Protein AF-A0A963JMI0-F1 (afdb_monomer)

Structure (mmCIF, N/CA/C/O backbone):
data_AF-A0A963JMI0-F1
#
_entry.id   AF-A0A963JMI0-F1
#
loop_
_atom_site.group_PDB
_atom_site.id
_atom_site.type_symbol
_atom_site.label_atom_id
_atom_site.label_alt_id
_atom_site.label_comp_id
_atom_site.label_asym_id
_atom_site.label_entity_id
_atom_site.label_seq_id
_atom_site.pdbx_PDB_ins_code
_atom_site.Cartn_x
_atom_site.Cartn_y
_atom_site.Cartn_z
_atom_site.occupancy
_atom_site.B_iso_or_equiv
_atom_site.auth_seq_id
_atom_site.auth_comp_id
_atom_site.auth_asym_id
_atom_site.auth_atom_id
_atom_site.pdbx_PDB_model_num
ATOM 1 N N . MET A 1 1 ? 17.295 0.069 2.434 1.00 85.75 1 MET A N 1
ATOM 2 C CA . MET A 1 1 ? 18.266 -0.326 1.386 1.00 85.75 1 MET A CA 1
ATOM 3 C C . MET A 1 1 ? 19.374 0.705 1.306 1.00 85.75 1 MET A C 1
ATOM 5 O O . MET A 1 1 ? 19.108 1.881 1.535 1.00 85.75 1 MET A O 1
ATOM 9 N N . LYS A 1 2 ? 20.602 0.296 0.960 1.00 82.81 2 LYS A N 1
ATOM 10 C CA . LYS A 1 2 ? 21.676 1.257 0.659 1.00 82.81 2 LYS A CA 1
ATOM 11 C C . LYS A 1 2 ? 21.363 1.938 -0.667 1.00 82.81 2 LYS A C 1
ATOM 13 O O . LYS A 1 2 ? 21.271 1.236 -1.665 1.00 82.81 2 LYS A O 1
ATOM 18 N N . HIS A 1 3 ? 21.176 3.255 -0.614 1.00 85.75 3 HIS A N 1
ATOM 19 C CA . HIS A 1 3 ? 20.749 4.158 -1.687 1.00 85.75 3 HIS A CA 1
ATOM 20 C C . HIS A 1 3 ? 20.998 3.628 -3.116 1.00 85.75 3 HIS A C 1
ATOM 22 O O . HIS A 1 3 ? 22.073 3.863 -3.676 1.00 85.75 3 HIS A O 1
ATOM 28 N N . PRO A 1 4 ? 20.048 2.865 -3.691 1.00 90.69 4 PRO A N 1
ATOM 29 C CA . PRO A 1 4 ? 20.254 2.256 -4.995 1.00 90.69 4 PRO A CA 1
ATOM 30 C C . PRO A 1 4 ? 20.187 3.323 -6.085 1.00 90.69 4 PRO A C 1
ATOM 32 O O . PRO A 1 4 ? 19.505 4.341 -5.940 1.00 90.69 4 PRO A O 1
ATOM 35 N N . ILE A 1 5 ? 20.882 3.061 -7.186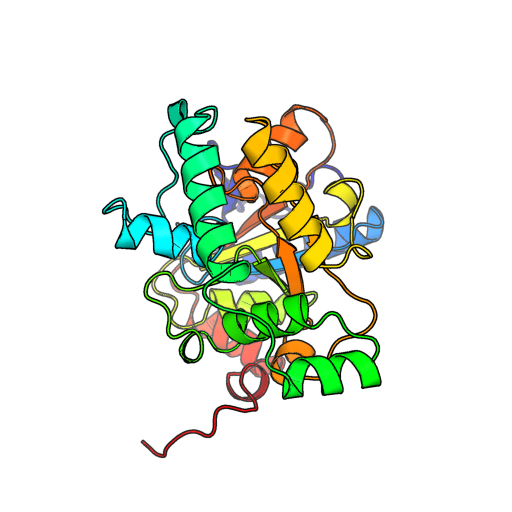 1.00 94.38 5 ILE A N 1
ATOM 36 C CA . ILE A 1 5 ? 20.867 3.887 -8.392 1.00 94.38 5 ILE A CA 1
ATOM 37 C C . ILE A 1 5 ? 20.293 3.062 -9.547 1.00 94.38 5 ILE A C 1
ATOM 39 O O . ILE A 1 5 ? 20.485 1.847 -9.545 1.00 94.38 5 ILE A O 1
ATOM 43 N N . PRO A 1 6 ? 19.607 3.683 -10.520 1.00 96.94 6 PRO A N 1
ATOM 44 C CA . PRO A 1 6 ? 19.154 2.967 -11.702 1.00 96.94 6 PRO A CA 1
ATOM 45 C C . PRO A 1 6 ? 20.312 2.292 -12.438 1.00 96.94 6 PRO A C 1
ATOM 47 O O . PRO A 1 6 ? 21.408 2.856 -12.516 1.00 96.94 6 PRO A O 1
ATOM 50 N N . ILE A 1 7 ? 20.066 1.109 -13.000 1.00 97.50 7 ILE A N 1
ATOM 51 C CA . ILE A 1 7 ? 21.076 0.403 -13.805 1.00 97.50 7 ILE A CA 1
ATOM 52 C C . ILE A 1 7 ? 21.133 0.900 -15.243 1.00 97.50 7 ILE A C 1
ATOM 54 O O . ILE A 1 7 ? 22.186 0.823 -15.874 1.00 97.50 7 ILE A O 1
ATOM 58 N N . HIS A 1 8 ? 20.025 1.426 -15.762 1.00 96.56 8 HIS A N 1
ATOM 59 C CA . HIS A 1 8 ? 19.985 1.986 -17.103 1.00 96.56 8 HIS A CA 1
ATOM 60 C C . HIS A 1 8 ? 20.202 3.496 -17.064 1.00 96.56 8 HIS A C 1
ATOM 62 O O . HIS A 1 8 ? 19.442 4.225 -16.430 1.00 96.56 8 HIS A O 1
ATOM 68 N N . GLU A 1 9 ? 21.172 3.999 -17.832 1.00 93.94 9 GLU A N 1
ATOM 69 C CA . GLU A 1 9 ? 21.420 5.447 -17.970 1.00 93.94 9 GLU A CA 1
ATOM 70 C C . GLU A 1 9 ? 20.199 6.209 -18.514 1.00 93.94 9 GLU A C 1
ATOM 72 O O . GLU A 1 9 ? 20.010 7.402 -18.268 1.00 93.94 9 GLU A O 1
ATOM 77 N N . SER A 1 10 ? 19.344 5.514 -19.265 1.00 95.12 10 SER A N 1
ATOM 78 C CA . SER A 1 10 ? 18.103 6.042 -19.820 1.00 95.12 10 SER A CA 1
ATOM 79 C C . SER A 1 10 ? 16.968 6.137 -18.791 1.00 95.12 10 SER A C 1
ATOM 81 O O . SER A 1 10 ? 16.002 6.866 -19.058 1.00 95.12 10 SER A O 1
ATOM 83 N N . THR A 1 11 ? 17.073 5.478 -17.628 1.00 97.88 11 THR A N 1
ATOM 84 C CA . THR A 1 11 ? 16.137 5.629 -16.504 1.00 97.88 11 THR A CA 1
ATOM 85 C C . THR A 1 11 ? 16.382 6.971 -15.823 1.00 97.88 11 THR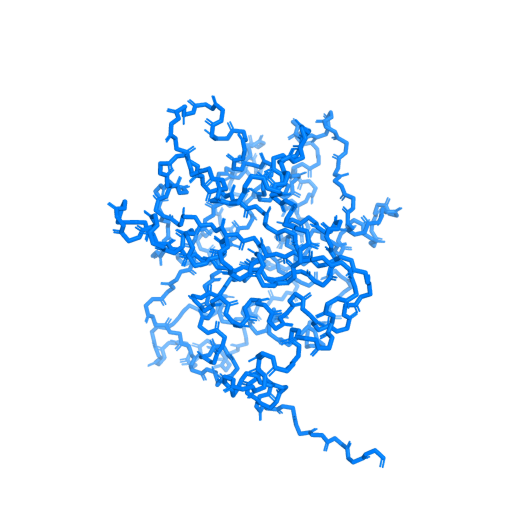 A C 1
ATOM 87 O O . THR A 1 11 ? 17.368 7.181 -15.118 1.00 97.88 11 THR A O 1
ATOM 90 N N . ARG A 1 12 ? 15.460 7.919 -16.015 1.00 97.44 12 ARG A N 1
ATOM 91 C CA . ARG A 1 12 ? 15.593 9.260 -15.424 1.00 97.44 12 ARG A CA 1
ATOM 92 C C . ARG A 1 12 ? 15.080 9.252 -13.992 1.00 97.44 12 ARG A C 1
ATOM 94 O O . ARG A 1 12 ?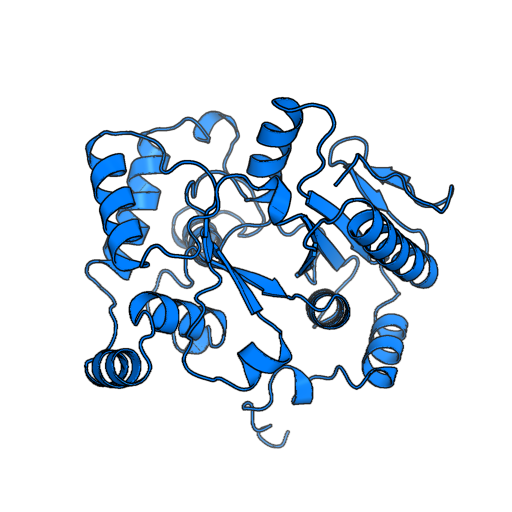 14.033 8.676 -13.723 1.00 97.44 12 ARG A O 1
ATOM 101 N N . ILE A 1 13 ? 15.742 9.973 -13.094 1.00 97.12 13 ILE A N 1
ATOM 102 C CA . ILE A 1 13 ? 15.212 10.234 -11.750 1.00 97.12 13 ILE A CA 1
ATOM 103 C C . ILE A 1 13 ? 14.484 11.578 -11.774 1.00 97.12 13 ILE A C 1
ATOM 105 O O . ILE A 1 13 ? 15.050 12.601 -12.167 1.00 97.12 13 ILE A O 1
ATOM 109 N N . HIS A 1 14 ? 13.214 11.595 -11.376 1.00 96.00 14 HIS A N 1
ATOM 110 C CA . HIS A 1 14 ? 12.440 12.826 -11.323 1.00 96.00 14 HIS A CA 1
ATOM 111 C C . HIS A 1 14 ? 13.007 13.759 -10.236 1.00 96.00 14 HIS A C 1
ATOM 113 O O . HIS A 1 14 ? 13.022 13.384 -9.062 1.00 96.00 14 HIS A O 1
ATOM 119 N N . PRO A 1 15 ? 13.407 15.000 -10.566 1.00 92.00 15 PRO A N 1
ATOM 120 C CA . PRO A 1 15 ? 14.237 15.823 -9.681 1.00 92.00 15 PRO A CA 1
ATOM 121 C C . PRO A 1 15 ? 13.527 16.267 -8.397 1.00 92.00 15 PRO A C 1
ATOM 123 O O . PRO A 1 15 ? 14.184 16.574 -7.411 1.00 92.00 15 PRO A O 1
ATOM 126 N N . LYS A 1 16 ? 12.189 16.326 -8.405 1.00 88.75 16 LYS A N 1
ATOM 127 C CA . LYS A 1 16 ? 11.403 16.756 -7.235 1.00 88.75 16 LYS A CA 1
ATOM 128 C C . LYS A 1 16 ? 10.916 15.608 -6.363 1.00 88.75 16 LYS A C 1
ATOM 130 O O . LYS A 1 16 ? 10.717 15.802 -5.176 1.00 88.75 16 LYS A O 1
ATOM 135 N N . THR A 1 17 ? 10.636 14.457 -6.967 1.00 89.62 17 THR A N 1
ATOM 136 C CA . THR A 1 17 ? 9.931 13.354 -6.289 1.00 89.62 17 THR A CA 1
ATOM 137 C C . THR A 1 17 ? 10.820 12.137 -6.079 1.00 89.62 17 THR A C 1
ATOM 139 O O . THR A 1 17 ? 10.425 11.237 -5.347 1.00 89.62 17 THR A O 1
ATOM 142 N N . GLY A 1 18 ? 11.984 12.080 -6.734 1.00 93.00 18 GLY A N 1
ATOM 143 C CA . GLY A 1 18 ? 12.868 10.917 -6.712 1.00 93.00 18 GLY A CA 1
ATOM 144 C C . GLY A 1 18 ? 12.324 9.705 -7.474 1.00 93.00 18 GLY A C 1
ATOM 145 O O . GLY A 1 18 ? 12.921 8.638 -7.409 1.00 93.00 18 GLY A O 1
ATOM 146 N N . GLU A 1 19 ? 11.203 9.842 -8.191 1.00 96.38 19 GLU A N 1
ATOM 147 C CA . GLU A 1 19 ? 10.608 8.748 -8.966 1.00 96.38 19 GLU A CA 1
ATOM 148 C C . GLU A 1 19 ? 11.550 8.276 -10.071 1.00 96.38 19 GLU A C 1
ATOM 150 O O . GLU A 1 19 ? 12.099 9.095 -10.808 1.00 96.38 19 GLU A O 1
ATOM 155 N N . TRP A 1 20 ? 11.684 6.963 -10.230 1.00 98.12 20 TRP A N 1
ATOM 156 C CA . TRP A 1 20 ? 12.438 6.374 -11.330 1.00 98.12 20 TRP A CA 1
ATOM 157 C C . TRP A 1 20 ? 11.538 6.278 -12.557 1.00 98.12 20 TRP A C 1
ATOM 159 O O . TRP A 1 20 ? 10.413 5.777 -12.478 1.00 98.12 20 TRP A O 1
ATOM 169 N N . LEU A 1 21 ? 12.033 6.771 -13.691 1.00 98.38 21 LEU A N 1
ATOM 170 C CA . LEU A 1 21 ? 11.316 6.894 -14.958 1.00 98.38 21 LEU A CA 1
ATOM 171 C C . LEU A 1 21 ? 12.038 6.091 -16.055 1.00 98.38 21 LEU A C 1
ATOM 173 O O . LEU A 1 21 ? 12.748 6.687 -16.875 1.00 98.38 21 LEU A O 1
ATOM 177 N N . PRO A 1 22 ? 11.884 4.753 -16.076 1.00 98.25 22 PRO A N 1
ATOM 178 C CA . PRO A 1 22 ? 12.306 3.923 -17.202 1.00 98.25 22 PRO A CA 1
ATOM 179 C C . PRO A 1 22 ? 11.650 4.395 -18.508 1.00 98.25 22 PRO A C 1
ATOM 181 O O . PRO A 1 22 ? 10.548 4.947 -18.487 1.00 98.25 22 PRO A O 1
ATOM 184 N N . GLN A 1 23 ? 12.308 4.189 -19.652 1.00 97.62 23 GLN A N 1
ATOM 185 C CA . GLN A 1 23 ? 11.764 4.610 -20.956 1.00 97.62 23 GLN A CA 1
ATOM 186 C C . GLN A 1 23 ? 10.902 3.535 -21.627 1.00 97.62 23 GLN A C 1
ATOM 188 O O . GLN A 1 23 ? 10.026 3.875 -22.418 1.00 97.62 23 GLN A O 1
ATOM 193 N N . SER A 1 24 ? 11.121 2.263 -21.294 1.00 98.19 24 SER A N 1
ATOM 194 C CA . SER A 1 24 ? 10.357 1.118 -21.794 1.00 98.19 24 SER A CA 1
ATOM 195 C C . SER A 1 24 ? 9.925 0.198 -20.653 1.00 98.19 24 SER A C 1
ATOM 197 O O . SER A 1 24 ? 10.380 0.332 -19.512 1.00 98.19 24 SER A O 1
ATOM 199 N N . PHE A 1 25 ? 9.012 -0.723 -20.954 1.00 98.31 25 PHE A N 1
ATOM 200 C CA . PHE A 1 25 ? 8.567 -1.723 -19.992 1.00 98.31 25 PHE A CA 1
ATOM 201 C C . PHE A 1 25 ? 9.677 -2.714 -19.633 1.00 98.31 25 PHE A C 1
ATOM 203 O O . PHE A 1 25 ? 9.885 -2.954 -18.448 1.00 98.31 25 PHE A O 1
ATOM 210 N N . ASP A 1 26 ? 10.449 -3.191 -20.612 1.00 98.44 26 ASP A N 1
ATOM 211 C CA . ASP A 1 26 ? 11.634 -4.024 -20.366 1.00 98.44 26 ASP A CA 1
ATOM 212 C C . ASP A 1 26 ? 12.609 -3.363 -19.387 1.00 98.44 26 ASP A C 1
ATOM 214 O O . ASP A 1 26 ? 12.987 -3.963 -18.383 1.00 98.44 26 ASP A O 1
ATOM 218 N N . MET A 1 27 ? 12.931 -2.079 -19.593 1.00 98.31 27 MET A N 1
ATOM 219 C CA . MET A 1 27 ? 13.766 -1.346 -18.641 1.00 98.31 27 MET A CA 1
ATOM 220 C C . MET A 1 27 ? 13.118 -1.278 -17.257 1.00 98.31 27 MET A C 1
ATOM 222 O O . MET A 1 27 ? 13.804 -1.393 -16.251 1.00 98.31 27 MET A O 1
ATOM 226 N N . CYS A 1 28 ? 11.796 -1.094 -17.176 1.00 98.44 28 CYS A N 1
ATOM 227 C CA . CYS A 1 28 ? 11.097 -1.119 -15.894 1.00 98.44 28 CYS A CA 1
ATOM 228 C C . CYS A 1 28 ? 11.260 -2.472 -15.186 1.00 98.44 28 CYS A C 1
ATOM 230 O O . CYS A 1 28 ? 11.453 -2.485 -13.972 1.00 98.44 28 CYS A O 1
ATOM 232 N N . LEU A 1 29 ? 11.191 -3.592 -15.910 1.00 98.50 29 LEU A N 1
ATOM 233 C CA . LEU A 1 29 ? 11.412 -4.924 -15.345 1.00 98.50 29 LEU A CA 1
ATOM 234 C C . LEU A 1 29 ? 12.857 -5.104 -14.870 1.00 98.50 29 LEU A C 1
ATOM 236 O O . LEU A 1 29 ? 13.066 -5.602 -13.762 1.00 98.50 29 LEU A O 1
ATOM 240 N N . ASP A 1 30 ? 13.827 -4.643 -15.657 1.00 98.50 30 ASP A N 1
ATOM 241 C CA . ASP A 1 30 ? 15.244 -4.674 -15.296 1.00 98.50 30 ASP A CA 1
ATOM 242 C C . ASP A 1 30 ? 15.523 -3.873 -14.014 1.00 98.50 30 ASP A C 1
ATOM 244 O O . ASP A 1 30 ? 16.198 -4.370 -13.113 1.00 98.50 30 ASP A O 1
ATOM 248 N N . GLU A 1 31 ? 14.958 -2.667 -13.876 1.00 98.50 31 GLU A N 1
ATOM 249 C CA . GLU A 1 31 ? 15.106 -1.856 -12.657 1.00 98.50 31 GLU A CA 1
ATOM 250 C C . GLU A 1 31 ? 14.461 -2.532 -11.434 1.00 98.50 31 GLU A C 1
ATOM 252 O O . GLU A 1 31 ? 15.010 -2.500 -10.331 1.00 98.50 31 GLU A O 1
ATOM 257 N N . LEU A 1 32 ? 13.302 -3.177 -11.605 1.00 98.19 32 LEU A N 1
ATOM 258 C CA . LEU A 1 32 ? 12.650 -3.919 -10.520 1.00 98.19 32 LEU A CA 1
ATOM 259 C C . LEU A 1 32 ? 13.492 -5.120 -10.075 1.00 98.19 32 LEU A C 1
ATOM 261 O O . LEU A 1 32 ? 13.590 -5.388 -8.876 1.00 98.19 32 LEU A O 1
ATOM 265 N N . GLU A 1 33 ? 14.107 -5.836 -11.016 1.00 98.19 33 GLU A N 1
ATOM 266 C CA . GLU A 1 33 ? 14.998 -6.954 -10.710 1.00 98.19 33 GLU A CA 1
ATOM 267 C C . GLU A 1 33 ? 16.300 -6.474 -10.057 1.00 98.19 33 GLU A C 1
ATOM 269 O O . GLU A 1 33 ? 16.739 -7.048 -9.059 1.00 98.19 33 GLU A O 1
ATOM 274 N N . HIS A 1 34 ? 16.864 -5.362 -10.531 1.00 97.62 34 HIS A N 1
ATOM 275 C CA . HIS A 1 34 ? 18.005 -4.717 -9.890 1.00 97.62 34 HIS A CA 1
ATOM 276 C C . HIS A 1 34 ? 17.718 -4.379 -8.419 1.00 97.62 34 HIS A C 1
ATOM 278 O O . HIS A 1 34 ? 18.503 -4.728 -7.534 1.00 97.62 34 HIS A O 1
ATOM 284 N N . LEU A 1 35 ? 16.564 -3.771 -8.126 1.00 97.50 35 LEU A N 1
ATOM 285 C CA . LEU A 1 35 ? 16.166 -3.448 -6.753 1.00 97.50 35 LEU A CA 1
ATOM 286 C C . LEU A 1 35 ? 16.033 -4.701 -5.873 1.00 97.50 35 LEU A C 1
ATOM 288 O O . LEU A 1 35 ? 16.468 -4.684 -4.718 1.00 97.50 35 LEU A O 1
ATOM 292 N N . LYS A 1 36 ? 15.499 -5.810 -6.409 1.00 97.31 36 LYS A N 1
ATOM 293 C CA . LYS A 1 36 ? 15.467 -7.104 -5.702 1.00 97.31 36 LYS A CA 1
ATOM 294 C C . LYS A 1 36 ? 16.882 -7.598 -5.379 1.00 97.31 36 LYS A C 1
ATOM 296 O O . LYS A 1 36 ? 17.131 -8.025 -4.252 1.00 97.31 36 LYS A O 1
ATOM 301 N N . GLN A 1 37 ? 17.821 -7.497 -6.319 1.00 96.81 37 GLN A N 1
ATOM 302 C CA . GLN A 1 37 ? 19.215 -7.904 -6.107 1.00 96.81 37 GLN A CA 1
ATOM 303 C C . GLN A 1 37 ? 19.912 -7.051 -5.038 1.00 96.81 37 GLN A C 1
ATOM 305 O O . GLN A 1 37 ? 20.553 -7.599 -4.138 1.00 96.81 37 GLN A O 1
ATOM 310 N N . VAL A 1 38 ? 19.740 -5.724 -5.079 1.00 95.38 38 VAL A N 1
ATOM 311 C CA . VAL A 1 38 ? 20.270 -4.813 -4.048 1.00 95.38 38 VAL A CA 1
ATOM 312 C C . VAL A 1 38 ? 19.701 -5.154 -2.671 1.00 95.38 38 VAL A C 1
ATOM 314 O O . VAL A 1 38 ? 20.424 -5.138 -1.669 1.00 95.3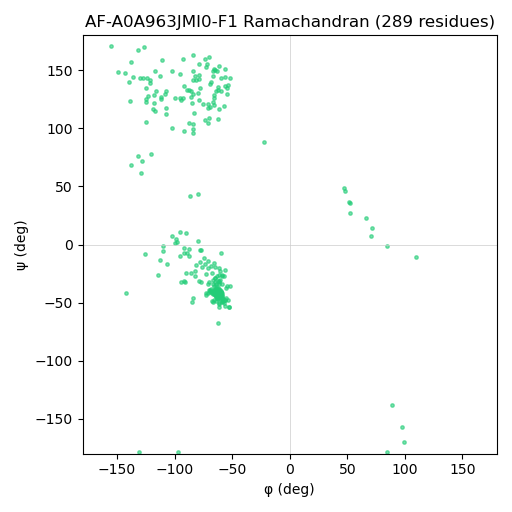8 38 VAL A O 1
ATOM 317 N N . ALA A 1 39 ? 18.416 -5.495 -2.597 1.00 94.56 39 ALA A N 1
ATOM 318 C CA . ALA A 1 39 ? 17.794 -5.880 -1.341 1.00 94.56 39 ALA A CA 1
ATOM 319 C C . ALA A 1 39 ? 18.384 -7.168 -0.761 1.00 94.56 39 ALA A C 1
ATOM 321 O O . ALA A 1 39 ? 18.709 -7.198 0.424 1.00 94.56 39 ALA A O 1
ATOM 322 N N . VAL A 1 40 ? 18.616 -8.192 -1.588 1.00 94.50 40 VAL A N 1
ATOM 323 C CA . VAL A 1 40 ? 19.288 -9.431 -1.156 1.00 94.50 40 VAL A CA 1
ATOM 324 C C . VAL A 1 40 ? 20.684 -9.128 -0.603 1.00 94.50 40 VAL A C 1
ATOM 326 O O . VAL A 1 40 ? 21.029 -9.587 0.483 1.00 94.50 40 VAL A O 1
ATOM 329 N N . GLN A 1 41 ? 21.467 -8.297 -1.297 1.00 94.31 41 GLN A N 1
ATOM 330 C CA . GLN A 1 41 ? 22.819 -7.912 -0.867 1.00 94.31 41 GLN A CA 1
ATOM 331 C C . GLN A 1 41 ? 22.836 -7.107 0.441 1.00 94.31 41 GLN A C 1
ATOM 333 O O . GLN A 1 41 ? 23.814 -7.149 1.185 1.00 94.31 41 GLN A O 1
ATOM 338 N N . SER A 1 42 ? 21.763 -6.364 0.720 1.00 92.19 42 SER A N 1
ATOM 339 C CA . SER A 1 42 ? 21.620 -5.547 1.929 1.00 92.19 42 SER A CA 1
ATOM 340 C C . SER A 1 42 ? 20.787 -6.206 3.032 1.00 92.19 42 SER A C 1
ATOM 342 O O . SER A 1 42 ? 20.575 -5.580 4.067 1.00 92.19 42 SER A O 1
ATOM 344 N N . ASN A 1 43 ? 20.358 -7.462 2.847 1.00 92.00 43 ASN A N 1
ATOM 345 C CA . ASN A 1 43 ? 19.448 -8.179 3.748 1.00 92.00 43 ASN A CA 1
ATOM 346 C C . ASN A 1 43 ? 18.149 -7.396 4.049 1.00 92.00 43 ASN A C 1
ATOM 348 O O . ASN A 1 43 ? 17.625 -7.427 5.163 1.00 92.00 43 ASN A O 1
ATOM 352 N N . ALA A 1 44 ? 17.653 -6.668 3.050 1.00 92.12 44 ALA A N 1
ATOM 353 C CA . ALA A 1 44 ? 16.425 -5.890 3.116 1.00 92.12 44 ALA A CA 1
ATOM 354 C C . ALA A 1 44 ? 15.194 -6.765 2.834 1.00 92.12 44 ALA A C 1
ATOM 356 O O . ALA A 1 44 ? 15.241 -7.710 2.042 1.00 92.12 44 ALA A O 1
ATOM 357 N N . LEU A 1 45 ? 14.060 -6.409 3.442 1.00 92.19 45 LEU A N 1
ATOM 358 C CA . LEU A 1 45 ? 12.775 -7.069 3.203 1.00 92.19 45 LEU A CA 1
ATOM 359 C C . LEU A 1 45 ? 11.932 -6.199 2.276 1.00 92.19 45 LEU A C 1
ATOM 361 O O . LEU A 1 45 ? 11.307 -5.241 2.732 1.00 92.19 45 LEU A O 1
ATOM 365 N N . LEU A 1 46 ? 11.891 -6.549 0.990 1.00 95.44 46 LEU A N 1
ATOM 366 C CA . LEU A 1 46 ? 11.086 -5.801 0.030 1.00 95.44 46 LEU A CA 1
ATOM 367 C C . LEU A 1 46 ? 9.607 -6.135 0.118 1.00 95.44 46 LEU A C 1
ATOM 369 O O . LEU A 1 46 ? 9.204 -7.299 0.134 1.00 95.44 46 LEU A O 1
ATOM 373 N N . LEU A 1 47 ? 8.812 -5.075 0.094 1.00 96.56 47 LEU A N 1
ATOM 374 C CA . LEU A 1 47 ? 7.376 -5.102 -0.100 1.00 96.56 47 LEU A CA 1
ATOM 375 C C . LEU A 1 47 ? 7.027 -4.208 -1.289 1.00 96.56 47 LEU A C 1
ATOM 377 O O . LEU A 1 47 ? 7.625 -3.152 -1.486 1.00 96.56 47 LEU A O 1
ATOM 381 N N . PHE A 1 48 ? 6.037 -4.624 -2.068 1.00 98.12 48 PHE A N 1
ATOM 382 C CA . PHE A 1 48 ? 5.652 -3.989 -3.322 1.00 98.12 48 PHE A CA 1
ATOM 383 C C . PHE A 1 48 ? 4.193 -3.542 -3.280 1.00 98.12 48 PHE A C 1
ATOM 385 O O . PHE A 1 48 ? 3.331 -4.258 -2.772 1.00 98.12 48 PHE A O 1
ATOM 392 N N . ARG A 1 49 ? 3.881 -2.379 -3.851 1.00 97.75 49 ARG A N 1
ATOM 393 C CA . ARG A 1 49 ? 2.498 -1.908 -4.008 1.00 97.75 49 ARG A CA 1
ATOM 394 C C . ARG A 1 49 ? 2.296 -1.274 -5.374 1.00 97.75 49 ARG A C 1
ATOM 396 O O . ARG A 1 49 ? 2.983 -0.319 -5.723 1.00 97.75 49 ARG A O 1
ATOM 403 N N . GLY A 1 50 ? 1.327 -1.787 -6.123 1.00 97.75 50 GLY A N 1
ATOM 404 C CA . GLY A 1 50 ? 0.974 -1.280 -7.445 1.00 97.75 50 GLY A CA 1
ATOM 405 C C . GLY A 1 50 ? -0.117 -0.230 -7.412 1.00 97.75 50 GLY A C 1
ATOM 406 O O . GLY A 1 50 ? -1.100 -0.379 -6.690 1.00 97.75 50 GLY A O 1
ATOM 407 N N . HIS A 1 51 ? 0.055 0.839 -8.182 1.00 97.38 51 HIS A N 1
ATOM 408 C CA . HIS A 1 51 ? -0.968 1.855 -8.420 1.00 97.38 51 HIS A CA 1
ATOM 409 C C . HIS A 1 51 ? -1.167 2.000 -9.924 1.00 97.38 51 HIS A C 1
ATOM 411 O O . HIS A 1 51 ? -0.217 2.294 -10.650 1.00 97.38 51 HIS A O 1
ATOM 417 N N . SER A 1 52 ? -2.408 1.848 -10.385 1.00 97.00 52 SER A N 1
ATOM 418 C CA . SER A 1 52 ? -2.770 2.004 -11.800 1.00 97.00 52 SER A CA 1
ATOM 419 C C . SER A 1 52 ? -2.586 3.431 -12.319 1.00 97.00 52 SER A C 1
ATOM 421 O O . SER A 1 52 ? -2.491 3.649 -13.524 1.00 97.00 52 SER A O 1
ATOM 423 N N . HIS A 1 53 ? -2.456 4.405 -11.415 1.00 96.19 53 HIS A N 1
ATOM 424 C CA . HIS A 1 53 ? -2.146 5.786 -11.749 1.00 96.19 53 HIS A CA 1
ATOM 425 C C . HIS A 1 53 ? -0.915 6.277 -10.994 1.00 96.19 53 HIS A C 1
ATOM 427 O O . HIS A 1 53 ? -0.913 6.367 -9.766 1.00 96.19 53 HIS A O 1
ATOM 433 N N . ARG A 1 54 ? 0.098 6.730 -11.738 1.00 95.44 54 ARG A N 1
ATOM 434 C CA . ARG A 1 54 ? 1.325 7.323 -11.189 1.00 95.44 54 ARG A CA 1
ATOM 435 C C . ARG A 1 54 ? 1.040 8.450 -10.198 1.00 95.44 54 ARG A C 1
ATOM 437 O O . ARG A 1 54 ? 1.781 8.589 -9.239 1.00 95.44 54 ARG A O 1
ATOM 444 N N . LYS A 1 55 ? 0.000 9.265 -10.398 1.00 93.88 55 LYS A N 1
ATOM 445 C CA . LYS A 1 55 ? -0.285 10.414 -9.517 1.00 93.88 55 LYS A CA 1
ATOM 446 C C . LYS A 1 55 ? -0.801 10.030 -8.125 1.00 93.88 55 LYS A C 1
ATOM 448 O O . LYS A 1 55 ? -0.857 10.887 -7.253 1.00 93.88 55 LYS A O 1
ATOM 453 N N . TRP A 1 56 ? -1.215 8.781 -7.918 1.00 94.12 56 TRP A N 1
ATOM 454 C CA . TRP A 1 56 ? -1.767 8.362 -6.638 1.00 94.12 56 TRP A CA 1
ATOM 455 C C . TRP A 1 56 ? -0.702 8.341 -5.538 1.00 94.12 56 TRP A C 1
ATOM 457 O O . TRP A 1 56 ? 0.445 7.937 -5.742 1.00 94.12 56 TRP A O 1
ATOM 467 N N . ARG A 1 57 ? -1.120 8.799 -4.358 1.00 93.75 57 ARG A N 1
ATOM 468 C CA . ARG A 1 57 ? -0.314 8.879 -3.135 1.00 93.75 57 ARG A CA 1
ATOM 469 C C . ARG A 1 57 ? -0.485 7.621 -2.291 1.00 93.75 57 ARG A C 1
ATOM 471 O O . ARG A 1 57 ? -1.504 6.931 -2.416 1.00 93.75 57 ARG A O 1
ATOM 478 N N . LEU A 1 58 ? 0.451 7.330 -1.385 1.00 94.62 58 LEU A N 1
ATOM 479 C CA . LEU A 1 58 ? 0.349 6.196 -0.452 1.00 94.62 58 LEU A CA 1
ATOM 480 C C . LEU A 1 58 ? -0.565 6.495 0.748 1.00 94.62 58 LEU A C 1
ATOM 482 O O . LEU A 1 58 ? -0.252 6.167 1.889 1.00 94.62 58 LEU A O 1
ATOM 486 N N . ASP A 1 59 ? -1.713 7.112 0.481 1.00 94.69 59 ASP A N 1
ATOM 487 C CA . ASP A 1 59 ? -2.769 7.292 1.468 1.00 94.69 59 ASP A CA 1
ATOM 488 C C . ASP A 1 59 ? -3.573 6.007 1.645 1.00 94.69 59 ASP A C 1
ATOM 490 O O . ASP A 1 59 ? -3.912 5.319 0.672 1.00 94.69 59 ASP A O 1
ATOM 494 N N . SER A 1 60 ? -3.952 5.746 2.890 1.00 95.25 60 SER A N 1
ATOM 495 C CA . SER A 1 60 ? -4.945 4.741 3.241 1.00 95.25 60 SER A CA 1
ATOM 496 C C . SER A 1 60 ? -6.311 5.049 2.625 1.00 95.25 60 SER A C 1
ATOM 498 O O . SER A 1 60 ? -6.671 6.198 2.344 1.00 95.25 60 SER A O 1
ATOM 500 N N . THR A 1 61 ? -7.102 3.999 2.406 1.00 95.25 61 THR A N 1
ATOM 501 C CA . THR A 1 61 ? -8.439 4.119 1.804 1.00 95.25 61 THR A CA 1
ATOM 502 C C . THR A 1 61 ? -9.366 4.985 2.660 1.00 95.25 61 THR A C 1
ATOM 504 O O . THR A 1 61 ? -10.171 5.737 2.109 1.00 95.25 61 THR A O 1
ATOM 507 N N . PHE A 1 62 ? -9.184 4.969 3.985 1.00 96.62 62 PHE A N 1
ATOM 508 C CA . PHE A 1 62 ? -9.879 5.861 4.910 1.00 96.62 62 PHE A CA 1
ATOM 509 C C . PHE A 1 62 ? -9.582 7.342 4.648 1.00 96.62 62 PHE A C 1
ATOM 511 O O . PHE A 1 62 ? -10.509 8.134 4.480 1.00 96.62 62 PHE A O 1
ATOM 518 N N . VAL A 1 63 ? -8.305 7.723 4.547 1.00 96.19 63 VAL A N 1
ATOM 519 C CA . VAL A 1 63 ? -7.904 9.120 4.304 1.00 96.19 63 VAL A CA 1
ATOM 520 C C . VAL A 1 63 ? -8.441 9.621 2.966 1.00 96.19 63 VAL A C 1
ATOM 522 O O . VAL A 1 63 ? -9.002 10.714 2.893 1.00 96.19 63 VAL A O 1
ATOM 525 N N . ARG A 1 64 ? -8.357 8.795 1.918 1.00 95.50 64 ARG A N 1
ATOM 526 C CA . ARG A 1 64 ? -8.932 9.102 0.597 1.00 95.50 64 ARG A CA 1
ATOM 527 C C . ARG A 1 64 ? -10.446 9.329 0.666 1.00 95.50 64 ARG A C 1
ATOM 529 O O . ARG A 1 64 ? -10.966 10.263 0.049 1.00 95.50 64 ARG A O 1
ATOM 536 N N . SER A 1 65 ? -11.159 8.502 1.436 1.00 96.12 65 SER A N 1
ATOM 537 C CA . SER A 1 65 ? -12.599 8.672 1.645 1.00 96.12 65 SER A CA 1
ATOM 538 C C . SER A 1 65 ? -12.915 9.953 2.414 1.00 96.12 65 SER A C 1
ATOM 540 O O . SER A 1 65 ? -13.895 10.612 2.090 1.00 96.12 65 SER A O 1
ATOM 542 N N . VAL A 1 66 ? -12.120 10.316 3.419 1.00 96.56 66 VAL A N 1
ATOM 543 C CA . VAL A 1 66 ? -12.321 11.549 4.190 1.00 96.56 66 VAL A CA 1
ATOM 544 C C . VAL A 1 66 ? -12.095 12.787 3.318 1.00 96.56 66 VAL A C 1
ATOM 546 O O . VAL A 1 66 ? -12.952 13.668 3.296 1.00 96.56 66 VAL A O 1
ATOM 549 N N . LYS A 1 67 ? -10.999 12.828 2.550 1.00 96.00 67 LYS A N 1
ATOM 550 C CA . LYS A 1 67 ? -10.686 13.916 1.604 1.00 96.00 67 LYS A CA 1
ATOM 551 C C . LYS A 1 67 ? -11.843 14.178 0.638 1.00 96.00 67 LYS A C 1
ATOM 553 O O . LYS A 1 67 ? -12.370 15.285 0.588 1.00 96.00 67 LYS A O 1
ATOM 558 N N . SER A 1 68 ? -12.295 13.129 -0.044 1.00 95.38 68 SER A N 1
ATOM 559 C CA . SER A 1 68 ? -13.358 13.236 -1.051 1.00 95.38 68 SER A CA 1
ATOM 560 C C . SER A 1 68 ? -14.746 13.513 -0.470 1.00 95.38 68 SER A C 1
ATOM 562 O O . SER A 1 68 ? -15.543 14.193 -1.104 1.00 95.38 68 SER A O 1
ATOM 564 N N . ARG A 1 69 ? -15.075 12.987 0.719 1.00 95.62 69 ARG A N 1
ATOM 565 C CA . ARG A 1 69 ? -16.433 13.105 1.285 1.00 95.62 69 ARG A CA 1
ATOM 566 C C . ARG A 1 69 ? -16.637 14.317 2.182 1.00 95.62 69 ARG A C 1
ATOM 568 O O . ARG A 1 69 ? -17.768 14.778 2.281 1.00 95.62 69 ARG A O 1
ATOM 575 N N . LEU A 1 70 ? -15.596 14.771 2.879 1.00 95.56 70 LEU A N 1
ATOM 576 C CA . LEU A 1 70 ? -15.715 15.818 3.900 1.00 95.56 70 LEU A CA 1
ATOM 577 C C . LEU A 1 70 ? -14.980 17.107 3.539 1.00 95.56 70 LEU A C 1
ATOM 579 O O . LEU A 1 70 ? -15.373 18.163 4.022 1.00 95.56 70 LEU A O 1
ATOM 583 N N . PHE A 1 71 ? -13.929 17.029 2.721 1.00 92.62 71 PHE A N 1
ATOM 584 C CA . PHE A 1 71 ? -13.096 18.186 2.387 1.00 92.62 71 PHE A CA 1
ATOM 585 C C . PHE A 1 71 ? -13.247 18.661 0.938 1.00 92.62 71 PHE A C 1
ATOM 587 O O . PHE A 1 71 ? -12.608 19.645 0.582 1.00 92.62 71 PHE A O 1
ATOM 594 N N . ASP A 1 72 ? -14.071 17.989 0.124 1.00 93.62 72 ASP A N 1
ATOM 595 C CA . ASP A 1 72 ? -14.230 18.268 -1.315 1.00 93.62 72 ASP A CA 1
ATOM 596 C C . ASP A 1 72 ? -12.880 18.304 -2.061 1.00 93.62 72 ASP A C 1
ATOM 598 O O . ASP A 1 72 ? -12.631 19.121 -2.942 1.00 93.62 72 ASP A O 1
ATOM 602 N N . MET A 1 73 ? -11.964 17.424 -1.645 1.00 95.06 73 MET A N 1
ATOM 603 C CA . MET A 1 73 ? -10.625 17.289 -2.218 1.00 95.06 73 MET A CA 1
ATOM 604 C C . MET A 1 73 ? -10.555 16.074 -3.143 1.00 95.06 73 MET A C 1
ATOM 606 O O . MET A 1 73 ? -11.188 15.044 -2.873 1.00 95.06 73 MET A O 1
ATOM 610 N N . ASP A 1 74 ? -9.711 16.132 -4.181 1.00 93.19 74 ASP A N 1
ATOM 611 C CA . ASP A 1 74 ? -9.391 14.925 -4.948 1.00 93.19 74 ASP A CA 1
ATOM 612 C C . ASP A 1 74 ? -8.708 13.916 -4.005 1.00 93.19 74 ASP A C 1
ATOM 614 O O . ASP A 1 74 ? -7.801 14.232 -3.234 1.00 93.19 74 ASP A O 1
ATOM 618 N N . SER A 1 75 ? -9.154 12.661 -4.049 1.00 90.19 75 SER A N 1
ATOM 619 C CA . SER A 1 75 ? -8.589 11.572 -3.244 1.00 90.19 75 SER A CA 1
ATOM 620 C C . SER A 1 75 ? -7.080 11.350 -3.441 1.00 90.19 75 SER A C 1
ATOM 622 O O . SER A 1 75 ? -6.437 10.758 -2.575 1.00 90.19 75 SER A O 1
ATOM 624 N N . ALA A 1 76 ? -6.521 11.794 -4.569 1.00 88.88 76 ALA A N 1
ATOM 625 C CA . ALA A 1 76 ? -5.102 11.729 -4.888 1.00 88.88 76 ALA A CA 1
ATOM 626 C C . ALA A 1 76 ? -4.314 12.964 -4.415 1.00 88.88 76 ALA A C 1
ATOM 628 O O . ALA A 1 76 ? -3.088 12.961 -4.516 1.00 88.88 76 ALA A O 1
ATOM 629 N N . GLU A 1 77 ? -4.972 14.008 -3.908 1.00 91.19 77 GLU A N 1
ATOM 630 C CA . GLU A 1 77 ? -4.308 15.206 -3.391 1.00 91.19 77 GLU A CA 1
ATOM 631 C C . GLU A 1 77 ? -3.816 15.011 -1.953 1.00 91.19 77 GLU A C 1
ATOM 633 O O . GLU A 1 77 ? -4.442 14.344 -1.128 1.00 91.19 77 GLU A O 1
ATOM 638 N N . GLY A 1 78 ? -2.672 15.615 -1.629 1.00 91.38 78 GLY A N 1
ATOM 639 C CA . GLY A 1 78 ? -2.204 15.748 -0.250 1.00 91.38 78 GLY A CA 1
ATOM 640 C C . GLY A 1 78 ? -2.928 16.881 0.475 1.00 91.38 78 GLY A C 1
ATOM 641 O O . GLY A 1 78 ? -3.378 17.841 -0.148 1.00 91.38 78 GLY A O 1
ATOM 642 N N . PHE A 1 79 ? -2.998 16.814 1.806 1.00 93.44 79 PHE A N 1
ATOM 643 C CA . PHE A 1 79 ? -3.335 18.010 2.580 1.00 93.44 79 PHE A CA 1
ATOM 644 C C . PHE A 1 79 ? -2.246 19.072 2.385 1.00 93.44 79 PHE A C 1
ATOM 646 O O . PHE A 1 79 ? -1.071 18.743 2.212 1.00 93.44 79 PHE A O 1
ATOM 653 N N . LEU A 1 80 ? -2.628 20.352 2.444 1.00 90.31 80 LEU A N 1
ATOM 654 C CA . LEU A 1 80 ? -1.674 21.461 2.363 1.00 90.31 80 LEU A CA 1
ATOM 655 C C . LEU A 1 80 ? -0.567 21.292 3.410 1.00 90.31 80 LEU A C 1
ATOM 657 O O . LEU A 1 80 ? -0.862 21.022 4.571 1.00 90.31 80 LEU A O 1
ATOM 661 N N . GLN A 1 81 ? 0.687 21.548 3.031 1.00 88.31 81 GLN A N 1
ATOM 662 C CA . GLN A 1 81 ? 1.853 21.325 3.898 1.00 88.31 81 GLN A CA 1
ATOM 663 C C . GLN A 1 81 ? 1.752 22.034 5.260 1.00 88.31 81 GLN A C 1
ATOM 665 O O . GLN A 1 81 ? 2.129 21.481 6.289 1.00 88.31 81 GLN A O 1
ATOM 670 N N . ARG A 1 82 ? 1.154 23.234 5.309 1.00 90.44 82 ARG A N 1
ATOM 671 C CA . ARG A 1 82 ? 0.899 23.962 6.570 1.00 90.44 82 ARG A CA 1
ATOM 672 C C . ARG A 1 82 ? -0.001 23.203 7.557 1.00 90.44 82 ARG A C 1
ATOM 674 O O . ARG A 1 82 ? 0.029 23.485 8.748 1.00 90.44 82 ARG A O 1
ATOM 681 N N . LEU A 1 83 ? -0.816 22.269 7.066 1.00 90.56 83 LEU A N 1
ATOM 682 C CA . LEU A 1 83 ? -1.718 21.446 7.871 1.00 90.56 83 LEU A CA 1
ATOM 683 C C . LEU A 1 83 ? -1.050 20.172 8.395 1.00 90.56 83 LEU A C 1
ATOM 685 O O . LEU A 1 83 ? -1.615 19.524 9.271 1.00 90.56 83 LEU A O 1
ATOM 689 N N . TRP A 1 84 ? 0.153 19.824 7.931 1.00 88.94 84 TRP A N 1
ATOM 690 C CA . TRP A 1 84 ? 0.855 18.622 8.394 1.00 88.94 84 TRP A CA 1
ATOM 691 C C . TRP A 1 84 ? 1.204 18.688 9.881 1.00 88.94 84 TRP A C 1
ATOM 693 O O . TRP A 1 84 ? 1.249 17.662 10.543 1.00 88.94 84 TRP A O 1
ATOM 703 N N . ASN A 1 85 ? 1.367 19.896 10.426 1.00 87.88 85 ASN A N 1
ATOM 704 C CA . ASN A 1 85 ? 1.580 20.130 11.856 1.00 87.88 85 ASN A CA 1
ATOM 705 C C . ASN A 1 85 ? 0.312 20.618 12.577 1.00 87.88 85 ASN A C 1
ATOM 707 O O . ASN A 1 85 ? 0.373 20.984 13.748 1.00 87.88 85 ASN A O 1
ATOM 711 N N . SER A 1 86 ? -0.846 20.633 11.905 1.00 92.06 86 SER A N 1
ATOM 712 C CA . SER A 1 86 ? -2.103 21.073 12.514 1.00 92.06 86 SER A CA 1
ATOM 713 C C . SER A 1 86 ? -2.580 20.047 13.539 1.00 92.06 86 SER A C 1
ATOM 715 O O . SER A 1 86 ? -2.818 18.880 13.202 1.00 92.06 86 SER A O 1
ATOM 717 N N . ASN A 1 87 ? -2.732 20.495 14.787 1.00 90.62 87 ASN A N 1
ATOM 718 C CA . ASN A 1 87 ? -3.349 19.697 15.840 1.00 90.62 87 ASN A CA 1
ATOM 719 C C . ASN A 1 87 ? -4.839 19.466 15.553 1.00 90.62 87 ASN A C 1
ATOM 721 O O . ASN A 1 87 ? -5.315 18.345 15.690 1.00 90.62 87 ASN A O 1
ATOM 725 N N . ASP A 1 88 ? -5.552 20.484 15.069 1.00 92.25 88 ASP A N 1
ATOM 726 C CA . ASP A 1 88 ? -6.985 20.379 14.770 1.00 92.25 88 ASP A CA 1
ATOM 727 C C . ASP A 1 88 ? -7.262 19.326 13.695 1.00 92.25 88 ASP A C 1
ATOM 729 O O . ASP A 1 88 ? -8.156 18.493 13.858 1.00 92.25 88 ASP A O 1
ATOM 733 N N . LEU A 1 89 ? -6.457 19.298 12.624 1.00 93.38 89 LEU A N 1
ATOM 734 C CA . LEU A 1 89 ? -6.581 18.262 11.601 1.00 93.38 89 LEU A CA 1
ATOM 735 C C . LEU A 1 89 ? -6.245 16.877 12.171 1.00 93.38 89 LEU A C 1
ATOM 737 O O . LEU A 1 89 ? -6.966 15.921 11.899 1.00 93.38 89 LEU A O 1
ATOM 741 N N . ASN A 1 90 ? -5.196 16.763 12.994 1.00 92.38 90 ASN A N 1
ATOM 742 C CA . ASN A 1 90 ? -4.826 15.498 13.638 1.00 92.38 90 ASN A CA 1
ATOM 743 C C . ASN A 1 90 ? -5.963 14.951 14.515 1.00 92.38 90 ASN A C 1
ATOM 745 O O . ASN A 1 90 ? -6.350 13.788 14.379 1.00 92.38 90 ASN A O 1
ATOM 749 N N . VAL A 1 91 ? -6.523 15.798 15.383 1.00 92.50 91 VAL A N 1
ATOM 750 C CA . VAL A 1 91 ? -7.640 15.450 16.269 1.00 92.50 91 VAL A CA 1
ATOM 751 C C . VAL A 1 91 ? -8.876 15.098 15.453 1.00 92.50 91 VAL A C 1
ATOM 753 O O . VAL A 1 91 ? -9.516 14.093 15.748 1.00 92.50 91 VAL A O 1
ATOM 756 N N . THR A 1 92 ? -9.187 15.856 14.400 1.00 94.75 92 THR A N 1
ATOM 757 C CA . THR A 1 92 ? -10.340 15.592 13.527 1.00 94.75 92 THR A CA 1
ATOM 758 C C . THR A 1 92 ? -10.219 14.232 12.842 1.00 94.75 92 THR A C 1
ATOM 760 O O . THR A 1 92 ? -11.114 13.398 12.969 1.00 94.75 92 THR A O 1
ATOM 763 N N . LEU A 1 93 ? -9.101 13.964 12.161 1.00 95.44 93 LEU A N 1
ATOM 764 C CA . LEU A 1 93 ? -8.890 12.699 11.450 1.00 95.44 93 LEU A CA 1
ATOM 765 C C . LEU A 1 93 ? -8.858 11.502 12.410 1.00 95.44 93 LEU A C 1
ATOM 767 O O . LEU A 1 93 ? -9.482 10.478 12.130 1.00 95.44 93 LEU A O 1
ATOM 771 N N . SER A 1 94 ? -8.192 11.643 13.560 1.00 94.31 94 SER A N 1
ATOM 772 C CA . SER A 1 94 ? -8.143 10.595 14.589 1.00 94.31 94 SER A CA 1
ATOM 773 C C . SER A 1 94 ? -9.522 10.344 15.202 1.00 94.31 94 SER A C 1
ATOM 775 O O . SER A 1 94 ? -9.916 9.193 15.370 1.00 94.31 94 SER A O 1
ATOM 777 N N . SER A 1 95 ? -10.298 11.401 15.464 1.00 95.06 95 SER A N 1
ATOM 778 C CA . SER A 1 95 ? -11.667 11.289 15.982 1.00 95.06 95 SER A CA 1
ATOM 779 C C . SER A 1 95 ? -12.581 10.577 14.992 1.00 95.06 95 SER A C 1
ATOM 781 O O . SER A 1 95 ? -13.363 9.728 15.401 1.00 95.06 95 SER A O 1
ATOM 783 N N . LEU A 1 96 ? -12.468 10.867 13.692 1.00 96.62 96 LEU A N 1
ATOM 784 C CA . LEU A 1 96 ? -13.239 10.178 12.654 1.00 96.62 96 LEU A CA 1
ATOM 785 C C . LEU A 1 96 ? -12.861 8.694 12.554 1.00 96.62 96 LEU A C 1
ATOM 787 O O . LEU A 1 96 ? -13.745 7.847 12.417 1.00 96.62 96 LEU A O 1
ATOM 791 N N . LEU A 1 97 ? -11.566 8.367 12.652 1.00 95.50 97 LEU A N 1
ATOM 792 C CA . LEU A 1 97 ? -11.102 6.978 12.646 1.00 95.50 97 LEU A CA 1
ATOM 793 C C . LEU A 1 97 ? -11.645 6.213 13.864 1.00 95.50 97 LEU A C 1
ATOM 795 O O . LEU A 1 97 ? -12.174 5.112 13.712 1.00 95.50 97 LEU A O 1
ATOM 799 N N . LEU A 1 98 ? -11.559 6.814 15.055 1.00 94.44 98 LEU A N 1
ATOM 800 C CA . LEU A 1 98 ? -12.058 6.239 16.307 1.00 94.44 98 LEU A CA 1
ATOM 801 C C . LEU A 1 98 ? -13.584 6.184 16.366 1.00 94.44 98 LEU A C 1
ATOM 803 O O . LEU A 1 98 ? -14.131 5.258 16.951 1.00 94.44 98 LEU A O 1
ATOM 807 N N . LEU A 1 99 ? -14.291 7.133 15.755 1.00 95.69 99 LEU A N 1
ATOM 808 C CA . LEU A 1 99 ? -15.742 7.057 15.616 1.00 95.69 99 LEU A CA 1
ATOM 809 C C . LEU A 1 99 ? -16.115 5.834 14.776 1.00 95.69 99 LEU A C 1
ATOM 811 O O . LEU A 1 99 ? -16.983 5.057 15.166 1.00 95.69 99 LEU A O 1
ATOM 815 N N . LYS A 1 100 ? -15.417 5.617 13.655 1.00 95.88 100 LYS A N 1
ATOM 816 C CA . LYS A 1 100 ? -15.635 4.440 12.815 1.00 95.88 100 LYS A CA 1
ATOM 817 C C . LYS A 1 100 ? -15.319 3.150 13.575 1.00 95.88 100 LYS A C 1
ATOM 819 O O . LYS A 1 100 ? -16.239 2.401 13.880 1.00 95.88 100 LYS A O 1
ATOM 824 N N . PHE A 1 101 ? -14.052 2.909 13.904 1.00 93.56 101 PHE A N 1
ATOM 825 C CA . PHE A 1 101 ? -13.575 1.633 14.458 1.00 93.56 101 PHE A CA 1
ATOM 826 C C . PHE A 1 101 ? -13.615 1.548 15.989 1.00 93.56 101 PHE A C 1
ATOM 828 O O . PHE A 1 101 ? -13.053 0.635 16.571 1.00 93.56 101 PHE A O 1
ATOM 835 N N . GLY A 1 102 ? -14.240 2.503 16.669 1.00 84.88 102 GLY A N 1
ATOM 836 C CA . GLY A 1 102 ? -14.429 2.471 18.120 1.00 84.88 102 GLY A CA 1
ATOM 837 C C . GLY A 1 102 ? -15.882 2.623 18.555 1.00 84.88 102 GLY A C 1
ATOM 838 O O . GLY A 1 102 ? -16.156 2.455 19.740 1.00 84.88 102 GLY A O 1
ATOM 839 N N . ALA A 1 103 ? -16.801 2.936 17.634 1.00 89.12 103 ALA A N 1
ATOM 840 C CA . ALA A 1 103 ? -18.217 3.107 17.956 1.00 89.12 103 ALA A CA 1
ATOM 841 C C . ALA A 1 103 ? -19.174 2.577 16.877 1.00 89.12 103 ALA A C 1
ATOM 843 O O . ALA A 1 103 ? -20.182 1.969 17.223 1.00 89.12 103 ALA A O 1
ATOM 844 N N . LEU A 1 104 ? -18.898 2.808 15.588 1.00 94.94 104 LEU A N 1
ATOM 845 C CA . LEU A 1 104 ? -19.849 2.485 14.513 1.00 94.94 104 LEU A CA 1
ATOM 846 C C . LEU A 1 104 ? -19.689 1.080 13.934 1.00 94.94 104 LEU A C 1
ATOM 848 O O . LEU A 1 104 ? -20.665 0.497 13.468 1.00 94.94 104 LEU A O 1
ATOM 852 N N . VAL A 1 105 ? -18.466 0.555 13.905 1.00 94.94 105 VAL A N 1
ATOM 853 C CA . VAL A 1 105 ? -18.180 -0.786 13.402 1.00 94.94 105 VAL A CA 1
ATOM 854 C C . VAL A 1 105 ? -17.215 -1.501 14.332 1.00 94.94 105 VAL A C 1
ATOM 856 O O . VAL A 1 105 ? -16.295 -0.892 14.876 1.00 94.94 105 VAL A O 1
ATOM 859 N N . GLY A 1 106 ? -17.419 -2.804 14.478 1.00 95.00 106 GLY A N 1
ATOM 860 C CA . GLY A 1 106 ? -16.528 -3.694 15.204 1.00 95.00 106 GLY A CA 1
ATOM 861 C C . GLY A 1 106 ? -16.655 -5.132 14.709 1.00 95.00 106 GLY A C 1
ATOM 862 O O . GLY A 1 106 ? -17.527 -5.417 13.880 1.00 95.00 106 GLY A O 1
ATOM 863 N N . PRO A 1 107 ? -15.759 -6.027 15.157 1.00 95.94 107 PRO A N 1
ATOM 864 C CA . PRO A 1 107 ? -15.849 -7.447 14.847 1.00 95.94 107 PRO A CA 1
ATOM 865 C C . PRO A 1 107 ? -17.204 -8.009 15.286 1.00 95.94 107 PRO A C 1
ATOM 867 O O . PRO A 1 107 ? -17.677 -7.693 16.375 1.00 95.94 107 PRO A O 1
ATOM 870 N N . SER A 1 108 ? -17.829 -8.833 14.445 1.00 95.44 108 SER A N 1
ATOM 871 C CA . SER A 1 108 ? -19.044 -9.560 14.824 1.00 95.44 108 SER A CA 1
ATOM 872 C C . SER A 1 108 ? -18.731 -10.658 15.842 1.00 95.44 108 SER A C 1
ATOM 874 O O . SER A 1 108 ? -17.592 -11.120 15.919 1.00 95.44 108 SER A O 1
ATOM 876 N N . ASP A 1 109 ? -19.747 -11.148 16.555 1.00 96.94 109 ASP A N 1
ATOM 877 C CA . ASP A 1 109 ? -19.601 -12.292 17.471 1.00 96.94 109 ASP A CA 1
ATOM 878 C C . ASP A 1 109 ? -19.026 -13.529 16.764 1.00 96.94 109 ASP A C 1
ATOM 880 O O . ASP A 1 109 ? -18.182 -14.239 17.309 1.00 96.94 109 ASP A O 1
ATOM 884 N N . GLU A 1 110 ? -19.424 -13.752 15.508 1.00 95.69 110 GLU A N 1
ATOM 885 C CA . GLU A 1 110 ? -18.866 -14.812 14.669 1.00 95.69 110 GLU A CA 1
ATOM 886 C C . GLU A 1 110 ? -17.367 -14.604 14.416 1.00 95.69 110 GLU A C 1
ATOM 888 O O . GLU A 1 110 ? -16.579 -15.537 14.577 1.00 95.69 110 GLU A O 1
ATOM 893 N N . LEU A 1 111 ? -16.949 -13.384 14.058 1.00 95.31 111 LEU A N 1
ATOM 894 C CA . LEU A 1 111 ? -15.538 -13.088 13.826 1.00 95.31 111 LEU A CA 1
ATOM 895 C C . LEU A 1 111 ? -14.724 -13.200 15.117 1.00 95.31 111 LEU A C 1
ATOM 897 O O . LEU A 1 111 ? -13.621 -13.734 15.072 1.00 95.31 111 LEU A O 1
ATOM 901 N N . LEU A 1 112 ? -15.260 -12.749 16.254 1.00 96.00 112 LEU A N 1
ATOM 902 C CA . LEU A 1 112 ? -14.624 -12.906 17.565 1.00 96.00 112 LEU A CA 1
ATOM 903 C C . LEU A 1 112 ? -14.378 -14.386 17.879 1.00 96.00 112 LEU A C 1
ATOM 905 O O . LEU A 1 112 ? -13.253 -14.769 18.192 1.00 96.00 112 LEU A O 1
ATOM 909 N N . PHE A 1 113 ? -15.397 -15.227 17.701 1.00 95.94 113 PHE A N 1
ATOM 910 C CA . PHE A 1 113 ? -15.304 -16.666 17.935 1.00 95.94 113 PHE A CA 1
ATOM 911 C C . PHE A 1 113 ? -14.304 -17.363 17.002 1.00 95.94 113 PHE A C 1
ATOM 913 O O . PHE A 1 113 ? -13.508 -18.201 17.433 1.00 95.94 113 PHE A O 1
ATOM 920 N N . VAL A 1 114 ? -14.321 -17.034 15.706 1.00 94.56 114 VAL A N 1
ATOM 921 C CA . VAL A 1 114 ? -13.373 -17.608 14.739 1.00 94.56 114 VAL A CA 1
ATOM 922 C C . VAL A 1 114 ? -11.952 -17.119 15.020 1.00 94.56 114 VAL A C 1
ATOM 924 O O . VAL A 1 114 ? -11.018 -17.919 14.958 1.00 94.56 114 VAL A O 1
ATOM 927 N N . ALA A 1 115 ? -11.771 -15.840 15.344 1.00 93.56 115 ALA A N 1
ATOM 928 C CA . ALA A 1 115 ? -10.469 -15.268 15.658 1.00 93.56 115 ALA A CA 1
ATOM 929 C C . ALA A 1 115 ? -9.864 -15.906 16.916 1.00 93.56 115 ALA A C 1
ATOM 931 O O . ALA A 1 115 ? -8.705 -16.306 16.876 1.00 93.56 115 ALA A O 1
ATOM 932 N N . GLU A 1 116 ? -10.656 -16.115 17.971 1.00 93.62 116 GLU A N 1
ATOM 933 C CA . GLU A 1 116 ? -10.229 -16.820 19.186 1.00 93.62 116 GLU A CA 1
ATOM 934 C C . GLU A 1 116 ? -9.739 -18.241 18.869 1.00 93.62 116 GLU A C 1
ATOM 936 O O . GLU A 1 116 ? -8.631 -18.625 19.242 1.00 93.62 116 GLU A O 1
ATOM 941 N N . LYS A 1 117 ? -10.512 -19.008 18.087 1.00 93.12 117 LYS A N 1
ATOM 942 C CA . LYS A 1 117 ? -10.129 -20.369 17.671 1.00 93.12 117 LYS A CA 1
ATOM 943 C C . LYS A 1 117 ? -8.842 -20.430 16.854 1.00 93.12 117 LYS A C 1
ATOM 945 O O . LYS A 1 117 ? -8.153 -21.448 16.878 1.00 93.12 117 LYS A O 1
ATOM 950 N N . ASN A 1 118 ? -8.555 -19.379 16.093 1.00 91.25 118 ASN A N 1
ATOM 951 C CA . ASN A 1 118 ? -7.387 -19.304 15.220 1.00 91.25 118 ASN A CA 1
ATOM 952 C C . ASN A 1 118 ? -6.230 -18.506 15.842 1.00 91.25 118 ASN A C 1
ATOM 954 O O . ASN A 1 118 ? -5.194 -18.376 15.190 1.00 91.25 118 ASN A O 1
ATOM 958 N N . ASP A 1 119 ? -6.384 -18.003 17.075 1.00 90.94 119 ASP A N 1
ATOM 959 C CA . ASP A 1 119 ? -5.449 -17.079 17.732 1.00 90.94 119 ASP A CA 1
ATOM 960 C C . ASP A 1 119 ? -5.054 -15.919 16.795 1.00 90.94 119 ASP A C 1
ATOM 962 O O . ASP A 1 119 ? -3.881 -15.642 16.542 1.00 90.94 119 ASP A O 1
ATOM 966 N N . ALA A 1 120 ? -6.074 -15.307 16.190 1.00 91.81 120 ALA A N 1
ATOM 967 C CA . ALA A 1 120 ? -5.966 -14.183 15.269 1.00 91.81 120 ALA A CA 1
ATOM 968 C C . ALA A 1 120 ? -6.531 -12.905 15.907 1.00 91.81 120 ALA A C 1
ATOM 970 O O . ALA A 1 120 ? -7.353 -12.954 16.818 1.00 91.81 120 ALA A O 1
ATOM 971 N N . ASP A 1 121 ? -6.117 -11.746 15.396 1.00 92.62 121 ASP A N 1
ATOM 972 C CA . ASP A 1 121 ? -6.642 -10.451 15.831 1.00 92.62 121 ASP A CA 1
ATOM 973 C C . ASP A 1 121 ? -7.959 -10.130 15.093 1.00 92.62 121 ASP A C 1
ATOM 975 O O . ASP A 1 121 ? -7.938 -9.887 13.881 1.00 92.62 121 ASP A O 1
ATOM 979 N N . PRO A 1 122 ? -9.113 -10.086 15.785 1.00 94.25 122 PRO A N 1
ATOM 980 C CA . PRO A 1 122 ? -10.409 -9.888 15.140 1.00 94.25 122 PRO A CA 1
ATOM 981 C C . PRO A 1 122 ? -10.565 -8.497 14.505 1.00 94.25 122 PRO A C 1
ATOM 983 O O . PRO A 1 122 ? -11.256 -8.354 13.495 1.00 94.25 122 PRO A O 1
ATOM 986 N N . TRP A 1 123 ? -9.917 -7.465 15.052 1.00 94.19 123 TRP A N 1
ATOM 987 C CA . TRP A 1 123 ? -9.959 -6.115 14.489 1.00 94.19 123 TRP A CA 1
ATOM 988 C C . TRP A 1 123 ? -9.135 -6.021 13.213 1.00 94.19 123 TRP A C 1
ATOM 990 O O . TRP A 1 123 ? -9.594 -5.451 12.220 1.00 94.19 123 TRP A O 1
ATOM 1000 N N . PHE A 1 124 ? -7.945 -6.621 13.219 1.00 93.31 124 PHE A N 1
ATOM 1001 C CA . PHE A 1 124 ? -7.138 -6.749 12.012 1.00 93.31 124 PHE A CA 1
ATOM 1002 C C . PHE A 1 124 ? -7.898 -7.507 10.921 1.00 93.31 124 PHE A C 1
ATOM 1004 O O . PHE A 1 124 ? -7.943 -7.049 9.783 1.00 93.31 124 PHE A O 1
ATOM 1011 N N . GLU A 1 125 ? -8.542 -8.626 11.258 1.00 94.06 125 GLU A N 1
ATOM 1012 C CA . GLU A 1 125 ? -9.300 -9.435 10.299 1.00 94.06 125 GLU A CA 1
ATOM 1013 C C . GLU A 1 125 ? -10.493 -8.679 9.697 1.00 94.06 125 GLU A C 1
ATOM 1015 O O . GLU A 1 125 ? -10.715 -8.743 8.485 1.00 94.06 125 GLU A O 1
ATOM 1020 N N . LEU A 1 126 ? -11.210 -7.888 10.501 1.00 95.06 126 LEU A N 1
ATOM 1021 C CA . LEU A 1 126 ? -12.263 -6.997 10.010 1.00 95.06 126 LEU A CA 1
ATOM 1022 C C . LEU A 1 126 ? -11.710 -5.947 9.034 1.00 95.06 126 LEU A C 1
ATOM 1024 O O . LEU A 1 126 ? -12.239 -5.768 7.936 1.00 95.06 126 LEU A O 1
ATOM 1028 N N . MET A 1 127 ? -10.642 -5.244 9.419 1.00 94.69 127 MET A N 1
ATOM 1029 C CA . MET A 1 127 ? -10.046 -4.204 8.576 1.00 94.69 127 MET A CA 1
ATOM 1030 C C . MET A 1 127 ? -9.464 -4.790 7.284 1.00 94.69 127 MET A C 1
ATOM 1032 O O . MET A 1 127 ? -9.672 -4.245 6.197 1.00 94.69 127 MET A O 1
ATOM 1036 N N . LYS A 1 128 ? -8.801 -5.945 7.382 1.00 93.19 128 LYS A N 1
ATOM 1037 C CA . LYS A 1 128 ? -8.323 -6.733 6.244 1.00 93.19 128 LYS A CA 1
ATOM 1038 C C . LYS A 1 128 ? -9.472 -7.066 5.298 1.00 93.19 128 LYS A C 1
ATOM 1040 O O . LYS A 1 128 ? -9.338 -6.878 4.090 1.00 93.19 128 LYS A O 1
ATOM 1045 N N . ARG A 1 129 ? -10.613 -7.506 5.836 1.00 92.88 129 ARG A N 1
ATOM 1046 C CA . ARG A 1 129 ? -11.812 -7.823 5.055 1.00 92.88 129 ARG A CA 1
ATOM 1047 C C . ARG A 1 129 ? -12.344 -6.605 4.307 1.00 92.88 129 ARG A C 1
ATOM 1049 O O . ARG A 1 129 ? -12.571 -6.715 3.111 1.00 92.88 129 ARG A O 1
ATOM 1056 N N . PHE A 1 130 ? -12.447 -5.436 4.935 1.00 94.56 130 PHE A N 1
ATOM 1057 C CA . PHE A 1 130 ? -12.845 -4.214 4.219 1.00 94.56 130 PHE A CA 1
ATOM 1058 C C . PHE A 1 130 ? -11.850 -3.785 3.145 1.00 94.56 130 PHE A C 1
ATOM 1060 O O . PHE A 1 130 ? -12.262 -3.280 2.104 1.00 94.56 130 PHE A O 1
ATOM 1067 N N . GLN A 1 131 ? -10.554 -4.007 3.360 1.00 91.00 131 GLN A N 1
ATOM 1068 C CA . GLN A 1 131 ? -9.548 -3.684 2.355 1.00 91.00 131 GLN A CA 1
ATOM 1069 C C . GLN A 1 131 ? -9.619 -4.629 1.148 1.00 91.00 131 GLN A C 1
ATOM 1071 O O . GLN A 1 131 ? -9.478 -4.196 0.009 1.00 91.00 131 GLN A O 1
ATOM 1076 N N . GLN A 1 132 ? -9.874 -5.915 1.390 1.00 89.06 132 GLN A N 1
ATOM 1077 C CA . GLN A 1 132 ? -9.996 -6.931 0.346 1.00 89.06 132 GLN A CA 1
ATOM 1078 C C . GLN A 1 132 ? -11.362 -6.891 -0.351 1.00 89.06 132 GLN A C 1
ATOM 1080 O O . GLN A 1 132 ? -11.435 -7.166 -1.544 1.00 89.06 132 GLN A O 1
ATOM 1085 N N . TYR A 1 133 ? -12.422 -6.502 0.359 1.00 91.56 133 TYR A N 1
ATOM 1086 C CA . TYR A 1 133 ? -13.805 -6.443 -0.112 1.00 91.56 133 TYR A CA 1
ATOM 1087 C C . TYR A 1 133 ? -14.421 -5.061 0.164 1.00 91.56 133 TYR A C 1
ATOM 1089 O O . TYR A 1 133 ? -15.306 -4.934 1.014 1.00 91.56 133 TYR A O 1
ATOM 1097 N N . PRO A 1 134 ? -14.014 -4.005 -0.568 1.00 91.94 134 PRO A N 1
ATOM 1098 C CA . PRO A 1 134 ? -14.453 -2.633 -0.285 1.00 91.94 134 PRO A CA 1
ATOM 1099 C C . PRO A 1 134 ? -15.974 -2.437 -0.303 1.00 91.94 134 PRO A C 1
ATOM 1101 O O . PRO A 1 134 ? -16.501 -1.573 0.393 1.00 91.94 134 PRO A O 1
ATOM 1104 N N . ASN A 1 135 ? -16.696 -3.260 -1.069 1.00 92.56 135 ASN A N 1
ATOM 1105 C CA . ASN A 1 135 ? -18.155 -3.214 -1.154 1.00 92.56 135 ASN A CA 1
ATOM 1106 C C . ASN A 1 135 ? -18.857 -3.647 0.141 1.00 92.56 135 ASN A C 1
ATOM 1108 O O . ASN A 1 135 ? -20.042 -3.349 0.309 1.00 92.56 135 ASN A O 1
ATOM 1112 N N . GLU A 1 136 ? -18.175 -4.358 1.037 1.00 93.69 136 GLU A N 1
ATOM 1113 C CA . GLU A 1 136 ? -18.725 -4.791 2.325 1.00 93.69 136 GLU A CA 1
ATOM 1114 C C . GLU A 1 136 ? -18.659 -3.704 3.393 1.00 93.69 136 GLU A C 1
ATOM 1116 O O . GLU A 1 136 ? -19.470 -3.698 4.316 1.00 93.69 136 GLU A O 1
ATOM 1121 N N . ASP A 1 137 ? -17.760 -2.734 3.243 1.00 95.56 137 ASP A N 1
ATOM 1122 C CA . ASP A 1 137 ? -17.773 -1.543 4.075 1.00 95.56 137 ASP A CA 1
ATOM 1123 C C . ASP A 1 137 ? -18.981 -0.691 3.681 1.00 95.56 137 ASP A C 1
ATOM 1125 O O . ASP A 1 137 ? -18.995 -0.063 2.622 1.00 95.56 137 ASP A O 1
ATOM 1129 N N . LYS A 1 138 ? -20.040 -0.692 4.496 1.00 94.06 138 LYS A N 1
ATOM 1130 C CA . LYS A 1 138 ? -21.299 0.015 4.202 1.00 94.06 138 LYS A CA 1
ATOM 1131 C C . LYS A 1 138 ? -21.358 1.441 4.750 1.00 94.06 138 LYS A C 1
ATOM 1133 O O . LYS A 1 138 ? -22.241 2.188 4.339 1.00 94.06 138 LYS A O 1
ATOM 1138 N N . LEU A 1 139 ? -20.385 1.882 5.548 1.00 94.50 139 LEU A N 1
ATOM 1139 C CA . LEU A 1 139 ? -20.405 3.219 6.153 1.00 94.50 139 LEU A CA 1
ATOM 1140 C C . LEU A 1 139 ? -20.136 4.341 5.133 1.00 94.50 139 LEU A C 1
ATOM 1142 O O . LEU A 1 139 ? -19.504 4.085 4.111 1.00 94.50 139 LEU A O 1
ATOM 1146 N N . PRO A 1 140 ? -20.589 5.588 5.364 1.00 92.69 140 PRO A N 1
ATOM 1147 C CA . PRO A 1 140 ? -20.329 6.696 4.437 1.00 92.69 140 PRO A CA 1
ATOM 1148 C C . PRO A 1 140 ? -18.835 6.987 4.233 1.00 92.69 140 PRO A C 1
ATOM 1150 O O . PRO A 1 140 ? -18.397 7.209 3.105 1.00 92.69 140 PRO A O 1
ATOM 1153 N N . LEU A 1 141 ? -18.054 6.942 5.318 1.00 95.06 141 LEU A N 1
ATOM 1154 C CA . LEU A 1 141 ? -16.594 7.013 5.274 1.00 95.06 141 LEU A CA 1
ATOM 1155 C C . LEU A 1 141 ? -16.040 5.602 5.088 1.00 95.06 141 LEU A C 1
ATOM 1157 O O . LEU A 1 141 ? -16.053 4.805 6.027 1.00 95.06 141 LEU A O 1
ATOM 1161 N N . LYS A 1 142 ? -15.585 5.290 3.875 1.00 95.69 142 LYS A N 1
ATOM 1162 C CA . LYS A 1 142 ? -15.097 3.965 3.476 1.00 95.69 142 LYS A CA 1
ATOM 1163 C C . LYS A 1 142 ? -13.633 3.758 3.845 1.00 95.69 142 LYS A C 1
ATOM 1165 O O . LYS A 1 142 ? -12.899 4.715 4.061 1.00 95.69 142 LYS A O 1
ATOM 1170 N N . GLY A 1 143 ? -13.207 2.502 3.850 1.00 95.56 143 GLY A N 1
ATOM 1171 C CA . GLY A 1 143 ? -11.816 2.103 3.975 1.00 95.56 143 GLY A CA 1
ATOM 1172 C C . GLY A 1 143 ? -11.316 2.021 5.410 1.00 95.56 143 GLY A C 1
ATOM 1173 O O . GLY A 1 143 ? -12.049 2.238 6.380 1.00 95.56 143 GLY A O 1
ATOM 1174 N N . THR A 1 144 ? -10.038 1.691 5.526 1.00 95.50 144 THR A N 1
ATOM 1175 C CA . THR A 1 144 ? -9.320 1.525 6.792 1.00 95.50 144 THR A CA 1
ATOM 1176 C C . THR A 1 144 ? -8.069 2.398 6.777 1.00 95.50 144 THR A C 1
ATOM 1178 O O . THR A 1 144 ? -7.722 2.953 5.733 1.00 95.50 144 THR A O 1
ATOM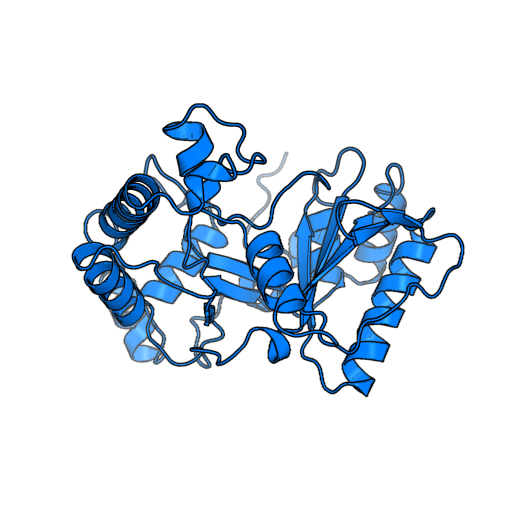 1181 N N . ASN A 1 145 ? -7.392 2.540 7.917 1.00 94.19 145 ASN A N 1
ATOM 1182 C CA . ASN A 1 145 ? -6.068 3.160 7.960 1.00 94.19 145 ASN A CA 1
ATOM 1183 C C . ASN A 1 145 ? -4.947 2.191 7.536 1.00 94.19 145 ASN A C 1
ATOM 1185 O O . ASN A 1 145 ? -3.778 2.568 7.578 1.00 94.19 145 ASN A O 1
ATOM 1189 N N . LEU A 1 146 ? -5.283 0.961 7.128 1.00 93.25 146 LEU A N 1
ATOM 1190 C CA . LEU A 1 146 ? -4.326 0.007 6.589 1.00 93.25 146 LEU A CA 1
ATOM 1191 C C . LEU A 1 146 ? -4.051 0.292 5.109 1.00 93.25 146 LEU A C 1
ATOM 1193 O O . LEU A 1 146 ? -4.943 0.607 4.320 1.00 93.25 146 LEU A O 1
ATOM 1197 N N . VAL A 1 147 ? -2.792 0.121 4.737 1.00 93.56 147 VAL A N 1
ATOM 1198 C CA . VAL A 1 147 ? -2.287 0.136 3.371 1.00 93.56 147 VAL A CA 1
ATOM 1199 C C . VAL A 1 147 ? -1.685 -1.233 3.113 1.00 93.56 147 VAL A C 1
ATOM 1201 O O . VAL A 1 147 ? -0.738 -1.629 3.786 1.00 93.56 147 VAL A O 1
ATOM 1204 N N . ASP A 1 148 ? -2.260 -1.968 2.172 1.00 92.88 148 ASP A N 1
ATOM 1205 C CA . ASP A 1 148 ? -1.809 -3.299 1.782 1.00 92.88 148 ASP A CA 1
ATOM 1206 C C . ASP A 1 148 ? -0.577 -3.240 0.861 1.00 92.88 148 ASP A C 1
ATOM 1208 O O . ASP A 1 148 ? -0.395 -2.331 0.055 1.00 92.88 148 ASP A O 1
ATOM 1212 N N . TRP A 1 149 ? 0.297 -4.218 0.999 1.00 94.69 149 TRP A N 1
ATOM 1213 C CA . TRP A 1 149 ? 1.505 -4.426 0.216 1.00 94.69 149 TRP A CA 1
ATOM 1214 C C . TRP A 1 149 ? 1.613 -5.912 -0.091 1.00 94.69 149 TRP A C 1
ATOM 1216 O O . TRP A 1 149 ? 1.080 -6.738 0.638 1.00 94.69 149 TRP A O 1
ATOM 1226 N N . SER A 1 150 ? 2.328 -6.263 -1.144 1.00 95.25 150 SER A N 1
ATOM 1227 C CA . SER A 1 150 ? 2.575 -7.636 -1.565 1.00 95.25 150 SER A CA 1
ATOM 1228 C C . SER A 1 150 ? 4.050 -7.975 -1.389 1.00 95.25 150 SER A C 1
ATOM 1230 O O . SER A 1 150 ? 4.920 -7.135 -1.619 1.00 95.25 150 SER A O 1
ATOM 1232 N N . LYS A 1 151 ? 4.359 -9.223 -1.033 1.00 94.62 151 LYS A N 1
ATOM 1233 C CA . LYS A 1 151 ? 5.734 -9.747 -1.134 1.00 94.62 151 LYS A CA 1
ATOM 1234 C C . LYS A 1 151 ? 6.129 -10.098 -2.576 1.00 94.62 151 LYS A C 1
ATOM 1236 O O . LYS A 1 151 ? 7.314 -10.180 -2.877 1.00 94.62 151 LYS A O 1
ATOM 1241 N N . SER A 1 152 ? 5.156 -10.278 -3.471 1.00 96.94 152 SER A N 1
ATOM 1242 C CA . SER A 1 152 ? 5.373 -10.495 -4.906 1.00 96.94 152 SER A CA 1
ATOM 1243 C C . SER A 1 152 ? 5.326 -9.176 -5.678 1.00 96.94 152 SER A C 1
ATOM 1245 O O . SER A 1 152 ? 4.338 -8.434 -5.621 1.00 96.94 152 SER A O 1
ATOM 1247 N N . CYS A 1 153 ? 6.386 -8.925 -6.447 1.00 97.81 153 CYS A N 1
ATOM 1248 C CA . CYS A 1 153 ? 6.467 -7.802 -7.376 1.00 97.81 153 CYS A CA 1
ATOM 1249 C C . CYS A 1 153 ? 5.445 -7.946 -8.512 1.00 97.81 153 CYS A C 1
ATOM 1251 O O . CYS A 1 153 ? 4.835 -6.969 -8.924 1.00 97.81 153 CYS A O 1
ATOM 1253 N N . GLU A 1 154 ? 5.192 -9.170 -8.968 1.00 98.25 154 GLU A N 1
ATOM 1254 C CA . GLU A 1 154 ? 4.285 -9.485 -10.071 1.00 98.25 154 GLU A CA 1
ATOM 1255 C C . GLU A 1 154 ? 2.823 -9.215 -9.680 1.00 98.25 154 GLU A C 1
ATOM 1257 O O . GLU A 1 154 ? 2.067 -8.639 -10.458 1.00 98.25 154 GLU A O 1
ATOM 1262 N N . VAL A 1 155 ? 2.436 -9.525 -8.438 1.00 98.12 155 VAL A N 1
ATOM 1263 C CA . VAL A 1 155 ? 1.132 -9.123 -7.879 1.00 98.12 155 VAL A CA 1
ATOM 1264 C C . VAL A 1 155 ? 1.004 -7.597 -7.818 1.00 98.12 155 VAL A C 1
ATOM 1266 O O . VAL A 1 155 ? -0.032 -7.047 -8.186 1.00 98.12 155 VAL A O 1
ATOM 1269 N N . ALA A 1 156 ? 2.044 -6.883 -7.377 1.00 98.31 156 ALA A N 1
ATOM 1270 C CA . ALA A 1 156 ? 2.017 -5.421 -7.385 1.00 98.31 156 ALA A CA 1
ATOM 1271 C C . ALA A 1 156 ? 1.929 -4.876 -8.819 1.00 98.31 156 ALA A C 1
ATOM 1273 O O . ALA A 1 156 ? 1.154 -3.963 -9.083 1.00 98.31 156 ALA A O 1
ATOM 1274 N N . LEU A 1 157 ? 2.656 -5.467 -9.762 1.00 98.38 157 LEU A N 1
ATOM 1275 C CA . LEU A 1 157 ? 2.602 -5.102 -11.170 1.00 98.38 157 LEU A CA 1
ATOM 1276 C C . LEU A 1 157 ? 1.204 -5.329 -11.766 1.00 98.38 157 LEU A C 1
ATOM 1278 O O . LEU A 1 157 ? 0.733 -4.479 -12.518 1.00 98.38 157 LEU A O 1
ATOM 1282 N N . TYR A 1 158 ? 0.502 -6.395 -11.364 1.00 98.44 158 TYR A N 1
ATOM 1283 C CA . TYR A 1 158 ? -0.902 -6.608 -11.721 1.00 98.44 158 TYR A CA 1
ATOM 1284 C C . TYR A 1 158 ? -1.783 -5.433 -11.290 1.00 98.44 158 TYR A C 1
ATOM 1286 O O . TYR A 1 158 ? -2.449 -4.837 -12.133 1.00 98.44 158 TYR A O 1
ATOM 1294 N N . PHE A 1 159 ? -1.738 -5.028 -10.017 1.00 97.69 159 PHE A N 1
ATOM 1295 C CA . PHE A 1 159 ? -2.522 -3.880 -9.535 1.00 97.69 159 PHE A CA 1
ATOM 1296 C C . PHE A 1 159 ? -2.095 -2.552 -10.167 1.00 97.69 159 PHE A C 1
ATOM 1298 O O . PHE A 1 159 ? -2.904 -1.641 -10.328 1.00 97.69 159 PHE A O 1
ATOM 1305 N N . ALA A 1 160 ? -0.824 -2.430 -10.547 1.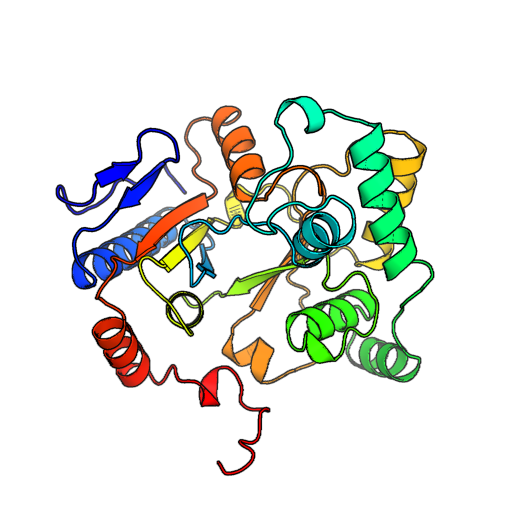00 98.25 160 ALA A N 1
ATOM 1306 C CA . ALA A 1 160 ? -0.336 -1.273 -11.278 1.00 98.25 160 ALA A CA 1
ATOM 1307 C C . ALA A 1 160 ? -0.793 -1.252 -12.746 1.00 98.25 160 ALA A C 1
ATOM 1309 O O . ALA A 1 160 ? -0.719 -0.203 -13.377 1.00 98.25 160 ALA A O 1
ATOM 1310 N N . ASN A 1 161 ? -1.258 -2.378 -13.294 1.00 98.38 161 ASN A N 1
ATOM 1311 C CA . ASN A 1 161 ? -1.751 -2.488 -14.666 1.00 98.38 161 ASN A CA 1
ATOM 1312 C C . ASN A 1 161 ? -3.280 -2.627 -14.758 1.00 98.38 161 ASN A C 1
ATOM 1314 O O . ASN A 1 161 ? -3.849 -2.399 -15.824 1.00 98.38 161 ASN A O 1
ATOM 1318 N N . GLU A 1 162 ? -3.958 -2.978 -13.663 1.00 96.19 162 GLU A N 1
ATOM 1319 C CA . GLU A 1 162 ? -5.411 -3.141 -13.627 1.00 96.19 162 GLU A CA 1
ATOM 1320 C C . GLU A 1 162 ? -6.116 -1.821 -13.969 1.00 96.19 162 GLU A C 1
ATOM 1322 O O . GLU A 1 162 ? -5.976 -0.820 -13.266 1.00 96.19 162 GLU A O 1
ATOM 1327 N N . GLN A 1 163 ? -6.866 -1.821 -15.079 1.00 94.69 163 GLN A N 1
ATOM 1328 C CA . GLN A 1 163 ? -7.580 -0.647 -15.604 1.00 94.69 163 GLN A CA 1
ATOM 1329 C C . GLN A 1 163 ? -6.686 0.596 -15.765 1.00 94.69 163 GLN A C 1
ATOM 1331 O O . GLN A 1 163 ? -7.158 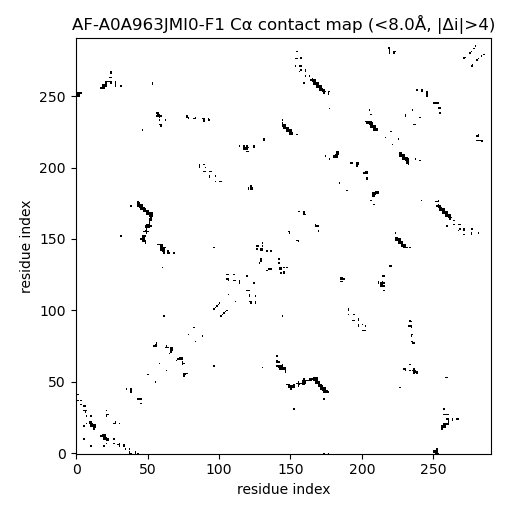1.734 -15.706 1.00 94.69 163 GLN A O 1
ATOM 1336 N N . ARG A 1 164 ? -5.379 0.388 -15.964 1.00 96.12 164 ARG A N 1
ATOM 1337 C CA . ARG A 1 164 ? -4.428 1.479 -16.134 1.00 96.12 164 ARG A CA 1
ATOM 1338 C C . ARG A 1 164 ? -4.738 2.265 -17.405 1.00 96.12 164 ARG A C 1
ATOM 1340 O O . ARG A 1 164 ? -4.897 1.701 -18.482 1.00 96.12 164 ARG A O 1
ATOM 1347 N N . ASN A 1 165 ? -4.760 3.586 -17.257 1.00 93.38 165 ASN A N 1
ATOM 1348 C CA . ASN A 1 165 ? -4.807 4.534 -18.360 1.00 93.38 165 ASN A CA 1
ATOM 1349 C C . ASN A 1 165 ? -3.631 5.510 -18.220 1.00 93.38 165 ASN A C 1
ATOM 1351 O O . ASN A 1 165 ? -3.635 6.381 -17.341 1.00 93.38 165 ASN A O 1
ATOM 1355 N N . GLY A 1 166 ? -2.609 5.328 -19.059 1.00 96.00 166 GLY A N 1
ATOM 1356 C CA . GLY A 1 166 ? -1.373 6.100 -19.018 1.00 96.00 166 GLY A CA 1
ATOM 1357 C C . GLY A 1 166 ? -0.331 5.480 -18.086 1.00 96.00 166 GLY A C 1
ATOM 1358 O O . GLY A 1 166 ? -0.104 4.272 -18.092 1.00 96.00 166 GLY A O 1
ATOM 1359 N N . SER A 1 167 ? 0.371 6.301 -17.305 1.00 97.38 167 SER A N 1
ATOM 1360 C CA . SER A 1 167 ? 1.443 5.802 -16.434 1.00 97.38 167 SER A CA 1
ATOM 1361 C C . SER A 1 167 ? 0.904 5.187 -15.145 1.00 97.38 167 SER A C 1
ATOM 1363 O O . SER A 1 167 ? 0.161 5.841 -14.409 1.00 97.38 167 SER A O 1
ATOM 1365 N N . GLY A 1 168 ? 1.372 3.980 -14.834 1.00 98.00 168 GLY A N 1
ATOM 1366 C CA . GLY A 1 168 ? 1.209 3.330 -13.533 1.00 98.00 168 GLY A CA 1
ATOM 1367 C C . GLY A 1 168 ? 2.447 3.538 -12.665 1.00 98.00 168 GLY A C 1
ATOM 1368 O O . GLY A 1 168 ? 3.406 4.199 -13.073 1.00 98.00 168 GLY A O 1
ATOM 1369 N N . ALA A 1 169 ? 2.448 2.973 -11.465 1.00 98.06 169 ALA A N 1
ATOM 1370 C CA . ALA A 1 169 ? 3.625 2.965 -10.606 1.00 98.06 169 ALA A CA 1
ATOM 1371 C C . ALA A 1 169 ? 3.675 1.726 -9.713 1.00 98.06 169 ALA A C 1
ATOM 1373 O O . ALA A 1 169 ? 2.644 1.233 -9.257 1.00 98.06 169 ALA A O 1
ATOM 1374 N N . ILE A 1 170 ? 4.892 1.288 -9.407 1.00 98.44 170 ILE A N 1
ATOM 1375 C CA . ILE A 1 170 ? 5.180 0.350 -8.328 1.00 98.44 170 ILE A CA 1
ATOM 1376 C C . ILE A 1 170 ? 5.954 1.100 -7.255 1.00 98.44 170 ILE A C 1
ATOM 1378 O O . ILE A 1 170 ? 6.993 1.702 -7.518 1.00 98.44 170 ILE A O 1
ATOM 1382 N N . PHE A 1 171 ? 5.437 1.052 -6.037 1.00 98.19 171 PHE A N 1
ATOM 1383 C CA . PHE A 1 171 ? 6.169 1.432 -4.843 1.00 98.19 171 PHE A CA 1
ATOM 1384 C C . PHE A 1 171 ? 6.895 0.200 -4.313 1.00 98.19 171 PHE A C 1
ATOM 1386 O O . PHE A 1 171 ? 6.296 -0.868 -4.195 1.00 98.19 171 PHE A O 1
ATOM 1393 N N . ILE A 1 172 ? 8.168 0.364 -3.981 1.00 97.75 172 ILE A N 1
ATOM 1394 C CA . ILE A 1 172 ? 9.035 -0.638 -3.378 1.00 97.75 172 ILE A CA 1
ATOM 1395 C C . ILE A 1 172 ? 9.441 -0.089 -2.020 1.00 97.75 172 ILE A C 1
ATOM 1397 O O . ILE A 1 172 ? 9.997 1.002 -1.945 1.00 97.75 172 ILE A O 1
ATOM 1401 N N . CYS A 1 173 ? 9.147 -0.824 -0.958 1.00 95.56 173 CYS A N 1
ATOM 1402 C CA . CYS A 1 173 ? 9.482 -0.462 0.412 1.00 95.56 173 CYS A CA 1
ATOM 1403 C C . CYS A 1 173 ? 10.451 -1.493 0.985 1.00 95.56 173 CYS A C 1
ATOM 1405 O O . CYS A 1 173 ? 10.194 -2.691 0.894 1.00 95.56 173 CYS A O 1
ATOM 1407 N N . ASP A 1 174 ? 11.534 -1.035 1.605 1.00 93.88 174 ASP A N 1
ATOM 1408 C CA . ASP A 1 174 ? 12.324 -1.847 2.521 1.00 93.88 174 ASP A CA 1
ATOM 1409 C C . ASP A 1 174 ? 11.703 -1.798 3.914 1.00 93.88 174 ASP A C 1
ATOM 1411 O O . ASP A 1 174 ? 11.927 -0.869 4.693 1.00 93.88 174 ASP A O 1
ATOM 1415 N N . ALA A 1 175 ? 10.946 -2.838 4.246 1.00 90.88 175 ALA A N 1
ATOM 1416 C CA . ALA A 1 175 ? 10.278 -2.952 5.532 1.00 90.88 175 ALA A CA 1
ATOM 1417 C C . ALA A 1 175 ? 11.252 -2.921 6.723 1.00 90.88 175 ALA A C 1
ATOM 1419 O O . ALA A 1 175 ? 10.858 -2.483 7.806 1.00 90.88 175 ALA A O 1
ATOM 1420 N N . THR A 1 176 ? 12.513 -3.337 6.546 1.00 88.56 176 THR A N 1
ATOM 1421 C CA . THR A 1 176 ? 13.514 -3.334 7.630 1.00 88.56 176 THR A CA 1
ATOM 1422 C C . THR A 1 176 ? 13.988 -1.929 7.994 1.00 88.56 176 THR A C 1
ATOM 1424 O O . THR A 1 176 ? 14.342 -1.684 9.145 1.00 88.56 176 THR A O 1
ATOM 1427 N N . ALA A 1 177 ? 13.901 -0.989 7.050 1.00 88.75 177 ALA A N 1
ATOM 1428 C CA . ALA A 1 177 ? 14.290 0.406 7.233 1.00 88.75 177 ALA A CA 1
ATOM 1429 C C . ALA A 1 177 ? 13.152 1.280 7.804 1.00 88.75 177 ALA A C 1
ATOM 1431 O O . ALA A 1 177 ? 13.349 2.452 8.113 1.00 88.75 177 ALA A O 1
ATOM 1432 N N . THR A 1 178 ? 11.946 0.728 7.995 1.00 84.31 178 THR A N 1
ATOM 1433 C CA . THR A 1 178 ? 10.786 1.507 8.479 1.00 84.31 178 THR A CA 1
ATOM 1434 C C . THR A 1 178 ? 10.799 1.785 9.990 1.00 84.31 178 THR A C 1
ATOM 1436 O O . THR A 1 178 ? 9.955 2.529 10.485 1.00 84.31 178 THR A O 1
ATOM 1439 N N . GLY A 1 179 ? 11.770 1.240 10.733 1.00 72.75 179 GLY A N 1
ATOM 1440 C CA . GLY A 1 179 ? 11.913 1.403 12.183 1.00 72.75 179 GLY A CA 1
ATOM 1441 C C . GLY A 1 179 ? 11.379 0.218 13.000 1.00 72.75 179 GLY A C 1
ATOM 1442 O O . GLY A 1 179 ? 11.087 -0.854 12.468 1.00 72.75 179 GLY A O 1
ATOM 1443 N N . LYS A 1 180 ? 11.281 0.389 14.332 1.00 63.31 180 LYS A N 1
ATOM 1444 C CA . LYS A 1 180 ? 10.829 -0.677 15.247 1.00 63.31 180 LYS A CA 1
ATOM 1445 C C . LYS A 1 180 ? 9.392 -1.080 14.927 1.00 63.31 180 LYS A C 1
ATOM 1447 O O . LYS A 1 180 ? 8.434 -0.364 15.201 1.00 63.31 180 LYS A O 1
ATOM 1452 N N . THR A 1 181 ? 9.279 -2.266 14.360 1.00 58.78 181 THR A N 1
ATOM 1453 C CA . THR A 1 181 ? 8.055 -2.855 13.849 1.00 58.78 181 THR A CA 1
ATOM 1454 C C . THR A 1 181 ? 7.165 -3.359 14.990 1.00 58.78 181 THR A C 1
ATOM 1456 O O . THR A 1 181 ? 7.577 -4.233 15.747 1.00 58.78 181 THR A O 1
ATOM 1459 N N . LEU A 1 182 ? 5.929 -2.861 15.107 1.00 58.19 182 LEU A N 1
ATOM 1460 C CA . LEU A 1 182 ? 4.931 -3.366 16.068 1.00 58.19 182 LEU A CA 1
ATOM 1461 C C . LEU A 1 182 ? 4.123 -4.550 15.502 1.00 58.19 182 LEU A C 1
ATOM 1463 O O . LEU A 1 182 ? 2.921 -4.635 15.731 1.00 58.19 182 LEU A O 1
ATOM 1467 N N . GLN A 1 183 ? 4.761 -5.497 14.795 1.00 58.97 183 GLN A N 1
ATOM 1468 C CA . GLN A 1 183 ? 4.057 -6.645 14.176 1.00 58.97 183 GLN A CA 1
ATOM 1469 C C . GLN A 1 183 ? 3.301 -7.532 15.183 1.00 58.97 183 GLN A C 1
ATOM 1471 O O . GLN A 1 183 ? 2.601 -8.458 14.778 1.00 58.97 183 GLN A O 1
ATOM 1476 N N . THR A 1 184 ? 3.475 -7.287 16.483 1.00 64.81 184 THR A N 1
ATOM 1477 C CA . THR A 1 184 ? 2.909 -8.061 17.588 1.00 64.81 184 THR A CA 1
ATOM 1478 C C . THR A 1 184 ? 1.820 -7.329 18.368 1.00 64.81 184 THR A C 1
ATOM 1480 O O . THR A 1 184 ? 1.261 -7.928 19.279 1.00 64.81 184 THR A O 1
ATOM 1483 N N . THR A 1 185 ? 1.546 -6.051 18.092 1.00 76.81 185 THR A N 1
ATOM 1484 C CA . THR A 1 185 ? 0.518 -5.300 18.829 1.00 76.81 185 THR A CA 1
ATOM 1485 C C . THR A 1 185 ? -0.849 -5.535 18.199 1.00 76.81 185 THR A C 1
ATOM 1487 O O . THR A 1 185 ? -0.989 -5.410 16.981 1.00 76.81 185 THR A O 1
ATOM 1490 N N . ALA A 1 186 ? -1.852 -5.851 19.020 1.00 85.44 186 ALA A N 1
ATOM 1491 C CA . ALA A 1 186 ? -3.216 -5.995 18.537 1.00 85.44 186 ALA A CA 1
ATOM 1492 C C . ALA A 1 186 ? -3.761 -4.636 18.069 1.00 85.44 186 ALA A C 1
ATOM 1494 O O . ALA A 1 186 ? -3.472 -3.588 18.649 1.00 85.44 186 ALA A O 1
ATOM 1495 N N . VAL A 1 187 ? -4.585 -4.635 17.027 1.00 88.31 187 VAL A N 1
ATOM 1496 C CA . VAL A 1 187 ? -5.197 -3.429 16.461 1.00 88.31 187 VAL A CA 1
ATOM 1497 C C . VAL A 1 187 ? -6.041 -2.703 17.507 1.00 88.31 187 VAL A C 1
ATOM 1499 O O . VAL A 1 187 ? -6.033 -1.474 17.528 1.00 88.31 187 VAL A O 1
ATOM 1502 N N . ALA A 1 188 ? -6.692 -3.425 18.424 1.00 87.81 188 ALA A N 1
ATOM 1503 C CA . ALA A 1 188 ? -7.394 -2.821 19.558 1.00 87.81 188 ALA A CA 1
ATOM 1504 C C . ALA A 1 188 ? -6.470 -1.923 20.406 1.00 87.81 188 ALA A C 1
ATOM 1506 O O . ALA A 1 188 ? -6.798 -0.761 20.648 1.00 87.81 188 ALA A O 1
ATOM 1507 N N . ASP A 1 189 ? -5.276 -2.408 20.758 1.00 87.62 189 ASP A N 1
ATOM 1508 C CA . ASP A 1 189 ? -4.299 -1.650 21.551 1.00 87.62 189 ASP A CA 1
ATOM 1509 C C . ASP A 1 189 ? -3.789 -0.413 20.797 1.00 87.62 189 ASP A C 1
ATOM 1511 O O . ASP A 1 189 ? -3.481 0.625 21.385 1.00 87.62 189 ASP A O 1
ATOM 1515 N N . ILE A 1 190 ? -3.706 -0.495 19.468 1.00 85.31 190 ILE A N 1
ATOM 1516 C CA . ILE A 1 190 ? -3.334 0.640 18.618 1.00 85.31 190 ILE A CA 1
ATOM 1517 C C . ILE A 1 190 ? -4.445 1.682 18.571 1.00 85.31 190 ILE A C 1
ATOM 1519 O O . ILE A 1 190 ? -4.150 2.872 18.668 1.00 85.31 190 ILE A O 1
ATOM 1523 N N . LEU A 1 191 ? -5.708 1.267 18.463 1.00 88.56 191 LEU A N 1
ATOM 1524 C CA . LEU A 1 191 ? -6.845 2.184 18.559 1.00 88.56 191 LEU A CA 1
ATOM 1525 C C . LEU A 1 191 ? -6.875 2.871 19.933 1.00 88.56 191 LEU A C 1
ATOM 1527 O O . LEU A 1 191 ? -7.118 4.076 20.013 1.00 88.56 191 LEU A O 1
ATOM 1531 N N . ASP A 1 192 ? -6.540 2.152 21.004 1.00 89.38 192 ASP A N 1
ATOM 1532 C CA . ASP A 1 192 ? -6.385 2.733 22.339 1.00 89.38 192 ASP A CA 1
ATOM 1533 C C . ASP A 1 192 ? -5.213 3.712 22.423 1.00 89.38 192 ASP A C 1
ATOM 1535 O O . ASP A 1 192 ? -5.357 4.806 22.976 1.00 89.38 192 ASP A O 1
ATOM 1539 N N . LYS A 1 193 ? -4.075 3.389 21.804 1.00 86.19 193 LYS A N 1
ATOM 1540 C CA . LYS A 1 193 ? -2.937 4.307 21.702 1.00 86.19 193 LYS A CA 1
ATOM 1541 C C . LYS A 1 193 ? -3.317 5.592 20.960 1.00 86.19 193 LYS A C 1
ATOM 1543 O O . LYS A 1 193 ? -3.036 6.675 21.470 1.00 86.19 193 LYS A O 1
ATOM 1548 N N . VAL A 1 194 ? -4.004 5.486 19.820 1.00 87.88 194 VAL A N 1
ATOM 1549 C CA . VAL A 1 194 ? -4.517 6.641 19.059 1.00 87.88 194 VAL A CA 1
ATOM 1550 C C . VAL A 1 194 ? -5.457 7.472 19.930 1.00 87.88 194 VAL A C 1
ATOM 1552 O O . VAL A 1 194 ? -5.340 8.693 19.983 1.00 87.88 194 VAL A O 1
ATOM 1555 N N . ARG A 1 195 ? -6.353 6.829 20.687 1.00 90.31 195 ARG A N 1
ATOM 1556 C CA . ARG A 1 195 ? -7.260 7.510 21.622 1.00 90.31 195 ARG A CA 1
ATOM 1557 C C . ARG A 1 195 ? -6.506 8.276 22.709 1.00 90.31 195 ARG A C 1
ATOM 1559 O O . ARG A 1 195 ? -6.889 9.403 23.023 1.00 90.31 195 ARG A O 1
ATOM 1566 N N . ILE A 1 196 ? -5.458 7.690 23.286 1.00 89.75 196 ILE A N 1
ATOM 1567 C CA . ILE A 1 196 ? -4.626 8.334 24.312 1.00 89.75 196 ILE A CA 1
ATOM 1568 C C . ILE A 1 196 ? -3.854 9.516 23.714 1.00 89.75 196 ILE A C 1
ATOM 1570 O O . ILE A 1 196 ? -3.929 10.618 24.256 1.00 89.75 196 ILE A O 1
ATOM 1574 N N . GLN A 1 197 ? -3.174 9.317 22.581 1.00 87.19 197 GLN A N 1
ATOM 1575 C CA . GLN A 1 197 ? -2.399 10.362 21.902 1.00 87.19 197 GLN A CA 1
ATOM 1576 C C . GLN A 1 197 ? -3.291 11.531 21.471 1.00 87.19 197 GLN A C 1
ATOM 1578 O O . GLN A 1 197 ? -2.956 12.686 21.729 1.00 87.19 197 GLN A O 1
ATOM 1583 N N . MET A 1 198 ? -4.474 11.242 20.923 1.00 88.69 198 MET A N 1
ATOM 1584 C CA . MET A 1 198 ? -5.468 12.251 20.559 1.00 88.69 198 MET A CA 1
ATOM 1585 C C . MET A 1 198 ? -5.905 13.089 21.768 1.00 88.69 198 MET A C 1
ATOM 1587 O O . MET A 1 198 ? -5.927 14.314 21.677 1.00 88.69 198 MET A O 1
ATOM 1591 N N . LYS A 1 199 ? -6.206 12.462 22.916 1.00 87.81 199 LYS A N 1
ATOM 1592 C CA . LYS A 1 199 ? -6.562 13.184 24.157 1.00 87.81 199 LYS A CA 1
ATOM 1593 C C . LYS A 1 199 ? -5.432 14.085 24.667 1.00 87.81 199 LYS A C 1
ATOM 1595 O O . LYS A 1 199 ? -5.704 15.057 25.362 1.00 87.81 199 LYS A O 1
ATOM 1600 N N . GLN A 1 200 ? -4.187 13.758 24.333 1.00 87.94 200 GLN A N 1
ATOM 1601 C CA . GLN A 1 200 ? -2.995 14.525 24.695 1.00 87.94 200 GLN A CA 1
ATOM 1602 C C . GLN A 1 200 ? -2.597 15.564 23.630 1.00 87.94 200 GLN A C 1
ATOM 1604 O O . GLN A 1 200 ? -1.630 16.290 23.839 1.00 87.94 200 GLN A O 1
ATOM 1609 N N . GLY A 1 201 ? -3.301 15.638 22.492 1.00 82.12 201 GLY A N 1
ATOM 1610 C CA . GLY A 1 201 ? -2.922 16.503 21.368 1.00 82.12 201 GLY A CA 1
ATOM 1611 C C . GLY A 1 201 ? -1.606 16.094 20.695 1.00 82.12 201 GLY A C 1
ATOM 1612 O O . GLY A 1 201 ? -0.934 16.923 20.085 1.00 82.12 201 GLY A O 1
ATOM 1613 N N . LEU A 1 202 ? -1.201 14.829 20.834 1.00 83.19 202 LEU A N 1
ATOM 1614 C CA . LEU A 1 202 ? 0.038 14.304 20.267 1.00 83.19 202 LEU A CA 1
ATOM 1615 C C . LEU A 1 202 ? -0.219 13.630 18.910 1.00 83.19 202 LEU A C 1
ATOM 1617 O O . LEU A 1 202 ? -1.275 13.021 18.709 1.00 83.19 202 LEU A O 1
ATOM 1621 N N . PRO A 1 203 ? 0.738 13.695 17.966 1.00 81.31 203 PRO A N 1
ATOM 1622 C CA . PRO A 1 203 ? 0.658 12.926 16.732 1.00 81.31 203 PRO A CA 1
ATOM 1623 C C . PRO A 1 203 ? 0.778 11.425 17.020 1.00 81.31 203 PRO A C 1
ATOM 1625 O O . PRO A 1 203 ? 1.488 11.001 17.938 1.00 81.31 203 PRO A O 1
ATOM 1628 N N . ASN A 1 204 ? 0.124 10.609 16.192 1.00 79.38 204 ASN A N 1
ATOM 1629 C CA . ASN A 1 204 ? 0.103 9.158 16.387 1.00 79.38 204 ASN A CA 1
ATOM 1630 C C . ASN A 1 204 ? 1.464 8.484 16.098 1.00 79.38 204 ASN A C 1
ATOM 1632 O O . ASN A 1 204 ? 1.754 7.404 16.622 1.00 79.38 204 ASN A O 1
ATOM 1636 N N . GLY A 1 205 ? 2.335 9.160 15.341 1.00 81.88 205 GLY A N 1
ATOM 1637 C CA . GLY A 1 205 ? 3.727 8.773 15.112 1.00 81.88 205 GLY A CA 1
ATOM 1638 C C . GLY A 1 205 ? 3.954 8.025 13.799 1.00 81.88 205 GLY A C 1
ATOM 1639 O O . GLY A 1 205 ? 3.188 8.170 12.849 1.00 81.88 205 GLY A O 1
ATOM 1640 N N . ALA A 1 206 ? 5.044 7.255 13.752 1.00 82.44 206 ALA A N 1
ATOM 1641 C CA . ALA A 1 206 ? 5.476 6.544 12.554 1.00 82.44 206 ALA A CA 1
ATOM 1642 C C . ALA A 1 206 ? 4.493 5.444 12.114 1.00 82.44 206 ALA A C 1
ATOM 1644 O O . ALA A 1 206 ? 3.821 4.854 12.970 1.00 82.44 206 ALA A O 1
ATOM 1645 N N . PRO A 1 207 ? 4.420 5.144 10.801 1.00 79.81 207 PRO A N 1
ATOM 1646 C CA . PRO A 1 207 ? 3.662 4.016 10.282 1.00 79.81 207 PRO A CA 1
ATOM 1647 C C . PRO A 1 207 ? 4.024 2.714 10.992 1.00 79.81 207 PRO A C 1
ATOM 1649 O O . PRO A 1 207 ? 5.185 2.465 11.315 1.00 79.81 207 PRO A O 1
ATOM 1652 N N . LEU A 1 208 ? 3.025 1.863 11.207 1.00 82.62 208 LEU A N 1
ATOM 1653 C CA . LEU A 1 208 ? 3.208 0.578 11.875 1.00 82.62 208 LEU A CA 1
ATOM 1654 C C . LEU A 1 208 ? 2.993 -0.551 10.882 1.00 82.62 208 LEU A C 1
ATOM 1656 O O . LEU A 1 208 ? 1.957 -0.613 10.235 1.00 82.62 208 LEU A O 1
ATOM 1660 N N . LEU A 1 209 ? 3.952 -1.460 10.770 1.00 81.88 209 LEU A N 1
ATOM 1661 C CA . LEU A 1 209 ? 3.820 -2.650 9.937 1.00 81.88 209 LEU A CA 1
ATOM 1662 C C . LEU A 1 209 ? 3.116 -3.775 10.708 1.00 81.88 209 LEU A C 1
ATOM 1664 O O . LEU A 1 209 ? 3.561 -4.190 11.778 1.00 81.88 209 LEU A O 1
ATOM 1668 N N . PHE A 1 210 ? 2.058 -4.298 10.102 1.00 77.00 210 PHE A N 1
ATOM 1669 C CA . PHE A 1 210 ? 1.238 -5.423 10.525 1.00 77.00 210 PHE A CA 1
ATOM 1670 C C . PHE A 1 210 ? 1.524 -6.617 9.632 1.00 77.00 210 PHE A C 1
ATOM 1672 O O . PHE A 1 210 ? 1.168 -6.667 8.452 1.00 77.00 210 PHE A O 1
ATOM 1679 N N . SER A 1 211 ? 2.133 -7.619 10.245 1.00 73.25 211 SER A N 1
ATOM 1680 C CA . SER A 1 211 ? 2.236 -8.950 9.671 1.00 73.25 211 SER A CA 1
ATOM 1681 C C . SER A 1 211 ? 1.965 -9.971 10.774 1.00 73.25 211 SER A C 1
ATOM 1683 O O . SER A 1 211 ? 2.901 -10.660 11.192 1.00 73.25 211 SER A O 1
ATOM 1685 N N . PRO A 1 212 ? 0.718 -10.057 11.285 1.00 74.62 212 PRO A N 1
ATOM 1686 C CA . PRO A 1 212 ? 0.382 -11.022 12.322 1.00 74.62 212 PRO A CA 1
ATOM 1687 C C . PRO A 1 212 ? 0.772 -12.428 11.866 1.00 74.62 212 PRO A C 1
ATOM 1689 O O . PRO A 1 212 ? 0.514 -12.808 10.718 1.00 74.62 212 PRO A O 1
ATOM 1692 N N . LYS A 1 213 ? 1.408 -13.196 12.760 1.00 70.88 213 LYS A N 1
ATOM 1693 C CA . LYS A 1 213 ? 1.843 -14.575 12.469 1.00 70.88 213 LYS A CA 1
ATOM 1694 C C . LYS A 1 213 ? 0.663 -15.488 12.143 1.00 70.88 213 LYS A C 1
ATOM 1696 O O . LYS A 1 213 ? 0.816 -16.428 11.369 1.00 70.88 213 LYS A O 1
ATOM 1701 N N . LYS A 1 214 ? -0.487 -15.214 12.758 1.00 82.56 214 LYS A N 1
ATOM 1702 C CA . LYS A 1 214 ? -1.731 -15.956 12.601 1.00 82.56 214 LYS A CA 1
ATOM 1703 C C . LYS A 1 214 ? -2.785 -15.028 12.028 1.00 82.56 214 LYS A C 1
ATOM 1705 O O . LYS A 1 214 ? -2.981 -13.917 12.513 1.00 82.56 214 LYS A O 1
ATOM 1710 N N . GLN A 1 215 ? -3.409 -15.487 10.958 1.00 84.50 215 GLN A N 1
ATOM 1711 C CA . GLN A 1 215 ? -4.445 -14.776 10.233 1.00 84.50 215 GLN A CA 1
ATOM 1712 C C . GLN A 1 215 ? -5.476 -15.796 9.779 1.00 84.50 215 GLN A C 1
ATOM 1714 O O . GLN A 1 215 ? -5.122 -16.930 9.446 1.00 84.50 215 GLN A O 1
ATOM 1719 N N . ILE A 1 216 ? -6.737 -15.383 9.710 1.00 85.38 216 ILE A N 1
ATOM 1720 C CA . ILE A 1 216 ? -7.775 -16.214 9.105 1.00 85.38 216 ILE A CA 1
ATOM 1721 C C . ILE A 1 216 ? -7.441 -16.347 7.617 1.00 85.38 216 ILE A C 1
ATOM 1723 O O . ILE A 1 216 ? -7.163 -15.354 6.928 1.00 85.38 216 ILE A O 1
ATOM 1727 N N . ALA A 1 217 ? -7.409 -17.592 7.144 1.00 82.25 217 ALA A N 1
ATOM 1728 C CA . ALA A 1 217 ? -7.016 -17.913 5.785 1.00 82.25 217 ALA A CA 1
ATOM 1729 C C . ALA A 1 217 ? -8.076 -17.420 4.791 1.00 82.25 217 ALA A C 1
ATOM 1731 O O . ALA A 1 217 ? -9.211 -17.887 4.789 1.00 82.25 217 ALA A O 1
ATOM 1732 N N . TYR A 1 218 ? -7.667 -16.506 3.913 1.00 83.56 218 TYR A N 1
ATOM 1733 C CA . TYR A 1 218 ? -8.430 -16.084 2.743 1.00 83.56 218 TYR A CA 1
ATOM 1734 C C . TYR A 1 218 ? -7.569 -16.304 1.505 1.00 83.56 218 TYR A C 1
ATOM 1736 O O . TYR A 1 218 ? -6.430 -15.836 1.456 1.00 83.56 218 TYR A O 1
ATOM 1744 N N . GLU A 1 219 ? -8.108 -16.996 0.503 1.00 87.38 219 GLU A N 1
ATOM 1745 C CA . GLU A 1 219 ? -7.359 -17.359 -0.705 1.00 87.38 219 GLU A CA 1
ATOM 1746 C C . GLU A 1 219 ? -6.844 -16.124 -1.453 1.00 87.38 219 GLU A C 1
ATOM 1748 O O . GLU A 1 219 ? -5.665 -16.048 -1.783 1.00 87.38 219 GLU A O 1
ATOM 1753 N N . ARG A 1 220 ? -7.687 -15.093 -1.578 1.00 90.12 220 ARG A N 1
ATOM 1754 C CA . ARG A 1 220 ? -7.322 -13.783 -2.130 1.00 90.12 220 ARG A CA 1
ATOM 1755 C C . ARG A 1 220 ? -6.087 -13.173 -1.448 1.00 90.12 220 ARG A C 1
ATOM 1757 O O . ARG A 1 220 ? -5.102 -12.851 -2.107 1.00 90.12 220 ARG A O 1
ATOM 1764 N N . ALA A 1 221 ? -6.107 -13.063 -0.117 1.00 86.06 221 ALA A N 1
ATOM 1765 C CA . ALA A 1 221 ? -4.998 -12.489 0.653 1.00 86.06 221 ALA A CA 1
ATOM 1766 C C . ALA A 1 221 ? -3.727 -13.357 0.583 1.00 86.06 221 ALA A C 1
ATOM 1768 O O . ALA A 1 221 ? -2.614 -12.828 0.565 1.00 86.06 221 ALA A O 1
ATOM 1769 N N . LYS A 1 222 ? -3.890 -14.686 0.509 1.00 87.69 222 LYS A N 1
ATOM 1770 C CA . LYS A 1 222 ? -2.795 -15.644 0.315 1.00 87.69 222 LYS A CA 1
ATOM 1771 C C . LYS A 1 222 ? -2.127 -15.453 -1.048 1.00 87.69 222 LYS A C 1
ATOM 1773 O O . LYS A 1 222 ? -0.904 -15.346 -1.096 1.00 87.69 222 LYS A O 1
ATOM 1778 N N . ASN A 1 223 ? -2.907 -15.369 -2.124 1.00 92.25 223 ASN A N 1
ATOM 1779 C CA . ASN A 1 223 ? -2.399 -15.184 -3.487 1.00 92.25 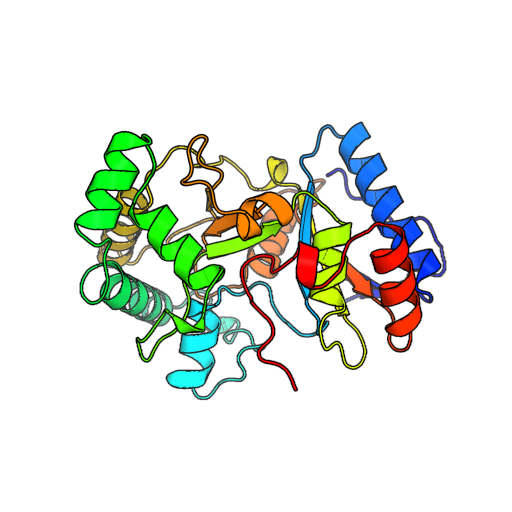223 ASN A CA 1
ATOM 1780 C C . ASN A 1 223 ? -1.685 -13.836 -3.635 1.00 92.25 223 ASN A C 1
ATOM 1782 O O . ASN A 1 223 ? -0.623 -13.762 -4.247 1.00 92.25 223 ASN A O 1
ATOM 1786 N N . GLN A 1 224 ? -2.209 -12.794 -2.985 1.00 90.81 224 GLN A N 1
ATOM 1787 C CA . GLN A 1 224 ? -1.575 -11.476 -2.944 1.00 90.81 224 GLN A CA 1
ATOM 1788 C C . GLN A 1 224 ? -0.343 -11.402 -2.027 1.00 90.81 224 GLN A C 1
ATOM 1790 O O . GLN A 1 224 ? 0.374 -10.407 -2.058 1.00 90.81 224 GLN A O 1
ATOM 1795 N N . GLN A 1 225 ? -0.098 -12.418 -1.190 1.00 90.06 225 GLN A N 1
ATOM 1796 C CA . GLN A 1 225 ? 0.960 -12.419 -0.171 1.00 90.06 225 GLN A CA 1
ATOM 1797 C C . GLN A 1 225 ? 0.958 -11.130 0.667 1.00 90.06 225 GLN A C 1
ATOM 1799 O O . GLN A 1 225 ? 2.000 -10.496 0.867 1.00 90.06 225 GLN A O 1
ATOM 1804 N N . ALA A 1 226 ? -0.240 -10.730 1.103 1.00 89.50 226 ALA A N 1
ATOM 1805 C CA . ALA A 1 226 ? -0.483 -9.394 1.620 1.00 89.50 226 ALA A CA 1
ATOM 1806 C C . ALA A 1 226 ? 0.193 -9.136 2.980 1.00 89.50 226 ALA A C 1
ATOM 1808 O O . ALA A 1 226 ? 0.161 -9.959 3.897 1.00 89.50 226 ALA A O 1
ATOM 1809 N N . VAL A 1 227 ? 0.768 -7.946 3.110 1.00 89.88 227 VAL A N 1
ATOM 1810 C CA . VAL A 1 227 ? 1.356 -7.361 4.316 1.00 89.88 227 VAL A CA 1
ATOM 1811 C C . VAL A 1 227 ? 0.779 -5.957 4.465 1.00 89.88 227 VAL A C 1
ATOM 1813 O O . VAL A 1 227 ? 0.561 -5.286 3.465 1.00 89.88 227 VAL A O 1
ATOM 1816 N N . TYR A 1 228 ? 0.512 -5.483 5.679 1.00 90.12 228 TYR A N 1
ATOM 1817 C CA . TYR A 1 228 ? -0.219 -4.227 5.864 1.00 90.12 228 TYR A CA 1
ATOM 1818 C C . TYR A 1 228 ? 0.612 -3.224 6.652 1.00 90.12 228 TYR A C 1
ATOM 1820 O O . TYR A 1 228 ? 1.232 -3.586 7.639 1.00 90.12 228 TYR A O 1
ATOM 1828 N N . PHE A 1 229 ? 0.593 -1.952 6.273 1.00 90.19 229 PHE A N 1
ATOM 1829 C CA . PHE A 1 229 ? 1.049 -0.856 7.127 1.00 90.19 229 PHE A CA 1
ATOM 1830 C C . PHE A 1 229 ? -0.160 -0.059 7.602 1.00 90.19 229 PHE A C 1
ATOM 1832 O O . PHE A 1 229 ? -0.957 0.361 6.770 1.00 90.19 229 PHE A O 1
ATOM 1839 N N . ALA A 1 230 ? -0.299 0.207 8.900 1.00 89.56 230 ALA A N 1
ATOM 1840 C CA . ALA A 1 230 ? -1.194 1.266 9.342 1.00 89.56 230 ALA A CA 1
ATOM 1841 C C . ALA A 1 230 ? -0.519 2.618 9.150 1.00 89.56 230 ALA A C 1
ATOM 1843 O O . ALA A 1 230 ? 0.553 2.891 9.701 1.00 89.56 230 ALA A O 1
ATOM 1844 N N . GLN A 1 231 ? -1.205 3.486 8.418 1.00 91.31 231 GLN A N 1
ATOM 1845 C CA . GLN A 1 231 ? -0.952 4.912 8.435 1.00 91.31 231 GLN A CA 1
ATOM 1846 C C . GLN A 1 231 ? -1.413 5.454 9.794 1.00 91.31 231 GLN A C 1
ATOM 1848 O O . GLN A 1 231 ? -2.607 5.471 10.097 1.00 91.31 231 GLN A O 1
ATOM 1853 N N . MET A 1 232 ? -0.454 5.836 10.639 1.00 89.00 232 MET A N 1
ATOM 1854 C CA . MET A 1 232 ? -0.731 6.357 11.981 1.00 89.00 232 MET A CA 1
ATOM 1855 C C . MET A 1 232 ? -1.014 7.857 11.943 1.00 89.00 232 MET A C 1
ATOM 1857 O O . MET A 1 232 ? -2.029 8.314 12.472 1.00 89.00 232 MET A O 1
ATOM 1861 N N . ASP A 1 233 ? -0.145 8.623 11.286 1.00 91.06 233 ASP A N 1
ATOM 1862 C CA . ASP A 1 233 ? -0.410 10.022 10.974 1.00 91.06 233 ASP A CA 1
ATOM 1863 C C . ASP A 1 233 ? -1.229 10.124 9.683 1.00 91.06 233 ASP A C 1
ATOM 1865 O O . ASP A 1 233 ? -0.726 9.938 8.579 1.00 91.06 233 ASP A O 1
ATOM 1869 N N . LEU A 1 234 ? -2.523 10.402 9.829 1.00 93.94 234 LEU A N 1
ATOM 1870 C CA . LEU A 1 234 ? -3.472 10.461 8.716 1.00 93.94 234 LEU A CA 1
ATOM 1871 C C . LEU A 1 234 ? -3.361 11.753 7.884 1.00 93.94 234 LEU A C 1
ATOM 1873 O O . LEU A 1 234 ? -4.068 11.900 6.886 1.00 93.94 234 LEU A O 1
ATOM 1877 N N . ARG A 1 235 ? -2.514 12.706 8.297 1.00 93.62 235 ARG A N 1
ATOM 1878 C CA . ARG A 1 235 ? -2.327 14.004 7.622 1.00 93.62 235 ARG A CA 1
ATOM 1879 C C . ARG A 1 235 ? -1.311 13.936 6.484 1.00 93.62 235 ARG A C 1
ATOM 1881 O O . ARG A 1 235 ? -1.358 14.774 5.587 1.00 93.62 235 ARG A O 1
ATOM 1888 N N . VAL A 1 236 ? -0.393 12.977 6.547 1.00 91.75 236 VAL A N 1
ATOM 1889 C CA . VAL A 1 236 ? 0.744 12.832 5.630 1.00 91.75 236 VAL A CA 1
ATOM 1890 C C . VAL A 1 236 ? 0.696 11.430 5.038 1.00 91.75 236 VAL A C 1
ATOM 1892 O O . VAL A 1 236 ? 0.452 10.466 5.766 1.00 91.75 236 VAL A O 1
ATOM 1895 N N . ASP A 1 237 ? 0.885 11.297 3.725 1.00 92.75 237 ASP A N 1
ATOM 1896 C CA . ASP A 1 237 ? 0.905 9.969 3.106 1.00 92.75 237 ASP A CA 1
ATOM 1897 C C . ASP A 1 237 ? 2.206 9.224 3.438 1.00 92.75 237 ASP A C 1
ATOM 1899 O O . ASP A 1 237 ? 3.212 9.830 3.815 1.00 92.75 237 ASP A O 1
ATOM 1903 N N . LEU A 1 238 ? 2.198 7.895 3.308 1.00 92.50 238 LEU A N 1
ATOM 1904 C CA . LEU A 1 238 ? 3.330 7.082 3.759 1.00 92.50 238 LEU A CA 1
ATOM 1905 C C . LEU A 1 238 ? 4.644 7.407 3.036 1.00 92.50 238 LEU A C 1
ATOM 1907 O O . LEU A 1 238 ? 5.694 7.337 3.671 1.00 92.50 238 LEU A O 1
ATOM 1911 N N . LEU A 1 239 ? 4.608 7.769 1.745 1.00 92.94 239 LEU A N 1
ATOM 1912 C CA . LEU A 1 239 ? 5.840 8.062 1.009 1.00 92.94 239 LEU A CA 1
ATOM 1913 C C . LEU A 1 239 ? 6.501 9.328 1.555 1.00 92.94 239 LEU A C 1
ATOM 1915 O O . LEU A 1 239 ? 7.691 9.311 1.846 1.00 92.94 239 LEU A O 1
ATOM 1919 N N . GLU A 1 240 ? 5.734 10.404 1.725 1.00 91.62 240 GLU A N 1
ATOM 1920 C CA . GLU A 1 240 ? 6.252 11.664 2.267 1.00 91.62 240 GLU A CA 1
ATOM 1921 C C . GLU A 1 240 ? 6.746 11.507 3.707 1.00 91.62 240 GLU A C 1
ATOM 1923 O O . GLU A 1 240 ? 7.782 12.069 4.069 1.00 91.62 240 GLU A O 1
ATOM 1928 N N . PHE A 1 241 ? 6.046 10.706 4.519 1.00 90.81 241 PHE A N 1
ATOM 1929 C CA . PHE A 1 241 ? 6.501 10.388 5.869 1.00 90.81 241 PHE A CA 1
ATOM 1930 C C . PHE A 1 241 ? 7.881 9.711 5.846 1.00 90.81 241 PHE A C 1
ATOM 1932 O O . PHE A 1 241 ? 8.789 10.118 6.572 1.00 90.81 241 PHE A O 1
ATOM 1939 N N . TRP A 1 242 ? 8.060 8.693 4.999 1.00 92.00 242 TRP A N 1
ATOM 1940 C CA . TRP A 1 242 ? 9.335 7.984 4.889 1.00 92.00 242 TRP A CA 1
ATOM 1941 C C . TRP A 1 242 ? 10.440 8.844 4.284 1.00 92.00 242 TRP A C 1
ATOM 1943 O O . TRP A 1 242 ? 11.553 8.811 4.792 1.00 92.00 242 TRP A O 1
ATOM 1953 N N . GLN A 1 243 ? 10.148 9.685 3.294 1.00 90.75 243 GLN A N 1
ATOM 1954 C CA . GLN A 1 243 ? 11.128 10.630 2.748 1.00 90.75 243 GLN A CA 1
ATOM 1955 C C . GLN A 1 243 ? 11.641 11.607 3.817 1.00 90.75 243 GLN A C 1
ATOM 1957 O O . GLN A 1 243 ? 12.842 11.864 3.904 1.00 90.75 243 GLN A O 1
ATOM 1962 N N . ALA A 1 244 ? 10.762 12.103 4.695 1.00 89.12 244 ALA A N 1
ATOM 1963 C CA . ALA A 1 244 ? 11.179 12.933 5.827 1.00 89.12 244 ALA A CA 1
ATOM 1964 C C . ALA A 1 244 ? 12.079 12.166 6.821 1.00 89.12 244 ALA A C 1
ATOM 1966 O O . ALA A 1 244 ? 13.022 12.733 7.386 1.00 89.12 244 ALA A O 1
ATOM 1967 N N . GLN A 1 245 ? 11.817 10.871 7.019 1.00 88.62 245 GLN A N 1
ATOM 1968 C CA . GLN A 1 245 ? 12.651 9.993 7.841 1.00 88.62 245 GLN A CA 1
ATOM 1969 C C . GLN A 1 245 ? 14.020 9.714 7.198 1.00 88.62 245 GLN A C 1
ATOM 1971 O O . GLN A 1 245 ? 15.027 9.736 7.907 1.00 88.62 245 GLN A O 1
ATOM 1976 N N . GLU A 1 246 ? 14.074 9.499 5.882 1.00 90.75 246 GLU A N 1
ATOM 1977 C CA . GLU A 1 246 ? 15.311 9.316 5.106 1.00 90.75 246 GLU A CA 1
ATOM 1978 C C . GLU A 1 246 ? 16.197 10.568 5.161 1.00 90.75 246 GLU A C 1
ATOM 1980 O O . GLU A 1 246 ? 17.404 10.469 5.366 1.00 90.75 246 GLU A O 1
ATOM 1985 N N . TRP A 1 247 ? 15.611 11.769 5.072 1.00 88.12 247 TRP A N 1
ATOM 1986 C CA . TRP A 1 247 ? 16.362 13.022 5.237 1.00 88.12 247 TRP A CA 1
ATOM 1987 C C . TRP A 1 247 ? 16.989 13.169 6.622 1.00 88.12 247 TRP A C 1
ATOM 1989 O O . TRP A 1 247 ? 18.052 13.772 6.760 1.00 88.12 247 TRP A O 1
ATOM 1999 N N . SER A 1 248 ? 16.342 12.607 7.641 1.00 85.12 248 SER A N 1
ATOM 2000 C CA . SER A 1 248 ? 16.850 12.613 9.012 1.00 85.12 248 SER A CA 1
ATOM 2001 C C . SER A 1 248 ? 17.894 11.516 9.263 1.00 85.12 248 SER A C 1
ATOM 2003 O O . SER A 1 248 ? 18.641 11.615 10.233 1.00 85.12 248 SER A O 1
ATOM 2005 N N . ASN A 1 249 ? 17.974 10.495 8.398 1.00 82.25 249 ASN A N 1
ATOM 2006 C CA . ASN A 1 249 ? 18.901 9.363 8.505 1.00 82.25 249 ASN A CA 1
ATOM 2007 C C . ASN A 1 249 ? 19.613 9.109 7.160 1.00 82.25 249 ASN A C 1
ATOM 2009 O O . ASN A 1 249 ? 19.269 8.169 6.436 1.00 82.25 249 ASN A O 1
ATOM 2013 N N . PRO A 1 250 ? 20.612 9.940 6.803 1.00 79.31 250 PRO A N 1
ATOM 2014 C CA . PRO A 1 250 ? 21.280 9.850 5.510 1.00 79.31 250 PRO A CA 1
ATOM 2015 C C . PRO A 1 250 ? 21.944 8.483 5.300 1.00 79.31 250 PRO A C 1
ATOM 2017 O O . PRO A 1 250 ? 22.695 8.011 6.152 1.00 79.31 250 PRO A O 1
ATOM 2020 N N . GLY A 1 251 ? 21.714 7.876 4.134 1.00 79.94 251 GLY A N 1
ATOM 2021 C CA . GLY A 1 251 ? 22.327 6.602 3.730 1.00 79.94 251 GLY A CA 1
ATOM 2022 C C . GLY A 1 251 ? 21.365 5.414 3.687 1.00 79.94 251 GLY A C 1
ATOM 2023 O O . GLY A 1 251 ? 21.706 4.382 3.102 1.00 79.94 251 GLY A O 1
ATOM 2024 N N . GLU A 1 252 ? 20.154 5.571 4.220 1.00 84.38 252 GLU A N 1
ATOM 2025 C CA . GLU A 1 252 ? 19.080 4.591 4.091 1.00 84.38 252 GLU A CA 1
ATOM 2026 C C . GLU A 1 252 ? 17.999 5.096 3.132 1.00 84.38 252 GLU A C 1
ATOM 2028 O O . GLU A 1 252 ? 17.538 6.228 3.222 1.00 84.38 252 GLU A O 1
ATOM 2033 N N . THR A 1 253 ? 17.592 4.237 2.201 1.00 91.75 253 THR A N 1
ATOM 2034 C CA . THR A 1 253 ? 16.380 4.417 1.398 1.00 91.75 253 THR A CA 1
ATOM 2035 C C . THR A 1 253 ? 15.340 3.411 1.874 1.00 91.75 253 THR A C 1
ATOM 2037 O O . THR A 1 253 ? 15.564 2.197 1.808 1.00 91.75 253 THR A O 1
ATOM 2040 N N . ILE A 1 254 ? 14.225 3.927 2.376 1.00 93.50 254 ILE A N 1
ATOM 2041 C CA . ILE A 1 254 ? 13.045 3.208 2.845 1.00 93.50 254 ILE A CA 1
ATOM 2042 C C . ILE A 1 254 ? 12.129 2.896 1.667 1.00 93.50 254 ILE A C 1
ATOM 2044 O O . ILE A 1 254 ? 11.659 1.765 1.569 1.00 93.50 254 ILE A O 1
ATOM 2048 N N . ALA A 1 255 ? 11.866 3.858 0.776 1.00 95.25 255 ALA A N 1
ATOM 2049 C CA . ALA A 1 255 ? 10.909 3.659 -0.308 1.00 95.25 255 ALA A CA 1
ATOM 2050 C C . ALA A 1 255 ? 11.347 4.259 -1.647 1.00 95.25 255 ALA A C 1
ATOM 2052 O O . ALA A 1 255 ? 11.861 5.369 -1.729 1.00 95.25 255 ALA A O 1
ATOM 2053 N N . ILE A 1 256 ? 11.080 3.523 -2.723 1.00 96.62 256 ILE A N 1
ATOM 2054 C CA . ILE A 1 256 ? 11.330 3.935 -4.107 1.00 96.62 256 ILE A CA 1
ATOM 2055 C C . ILE A 1 256 ? 10.043 3.766 -4.891 1.00 96.62 256 ILE A C 1
ATOM 2057 O O . ILE A 1 256 ? 9.289 2.817 -4.684 1.00 96.62 256 ILE A O 1
ATOM 2061 N N . LYS A 1 257 ? 9.795 4.683 -5.821 1.00 97.88 257 LYS A N 1
ATOM 2062 C CA . LYS A 1 257 ? 8.676 4.592 -6.749 1.00 97.88 257 LYS A CA 1
ATOM 2063 C C . LYS A 1 257 ? 9.200 4.487 -8.171 1.00 97.88 257 LYS A C 1
ATOM 2065 O O . LYS A 1 257 ? 9.794 5.436 -8.681 1.00 97.88 257 LYS A O 1
ATOM 2070 N N . VAL A 1 258 ? 8.948 3.346 -8.801 1.00 98.50 258 VAL A N 1
ATOM 2071 C CA . VAL A 1 258 ? 9.278 3.076 -10.202 1.00 98.50 258 VAL A CA 1
ATOM 2072 C C . VAL A 1 258 ? 8.020 3.266 -11.039 1.00 98.50 258 VAL A C 1
ATOM 2074 O O . VAL A 1 258 ? 6.965 2.702 -10.741 1.00 98.50 258 VAL A O 1
ATOM 2077 N N . VAL A 1 259 ? 8.107 4.102 -12.067 1.00 98.56 259 VAL A N 1
ATOM 2078 C CA . VAL A 1 259 ? 6.985 4.408 -12.956 1.00 98.56 259 VAL A CA 1
ATOM 2079 C C . VAL A 1 259 ? 6.922 3.396 -14.086 1.00 98.56 259 VAL A C 1
ATOM 2081 O O . VAL A 1 259 ? 7.917 3.140 -14.754 1.00 98.56 259 VAL A O 1
ATOM 2084 N N . ILE A 1 260 ? 5.722 2.882 -14.343 1.00 98.50 260 ILE A N 1
ATOM 2085 C CA . ILE A 1 260 ? 5.460 2.047 -15.512 1.00 98.50 260 ILE A CA 1
ATOM 2086 C C . ILE A 1 260 ? 5.153 2.980 -16.692 1.00 98.50 260 ILE A C 1
ATOM 2088 O O . ILE A 1 260 ? 4.210 3.783 -16.589 1.00 98.50 260 ILE A O 1
ATOM 2092 N N . PRO A 1 261 ? 5.910 2.914 -17.804 1.00 97.50 261 PRO A N 1
ATOM 2093 C CA . PRO A 1 261 ? 5.714 3.811 -18.939 1.00 97.50 261 PRO A CA 1
ATOM 2094 C C . PRO A 1 261 ? 4.302 3.698 -19.540 1.00 97.50 261 PRO A C 1
ATOM 2096 O O . PRO A 1 261 ? 3.738 2.601 -19.583 1.00 97.50 261 PRO A O 1
ATOM 2099 N N . PRO A 1 262 ? 3.695 4.803 -20.006 1.00 97.75 262 PRO A N 1
ATOM 2100 C CA . PRO A 1 262 ? 2.413 4.737 -20.710 1.00 97.75 262 PRO A CA 1
ATOM 2101 C C . PRO A 1 262 ? 2.563 3.965 -22.033 1.00 97.75 262 PRO A C 1
ATOM 2103 O O . PRO A 1 262 ? 3.637 3.985 -22.630 1.00 97.75 262 PRO A O 1
ATOM 2106 N N . GLY A 1 263 ? 1.506 3.293 -22.495 1.00 97.75 263 GLY A N 1
ATOM 2107 C CA . GLY A 1 263 ? 1.537 2.500 -23.735 1.00 97.75 263 GLY A CA 1
ATOM 2108 C C . GLY A 1 263 ? 2.076 1.072 -23.573 1.00 97.75 263 GLY A C 1
ATOM 2109 O O . GLY A 1 263 ? 2.101 0.318 -24.540 1.00 97.75 263 GLY A O 1
ATOM 2110 N N . SER A 1 264 ? 2.486 0.683 -22.361 1.00 98.25 264 SER A N 1
ATOM 2111 C CA . SER A 1 264 ? 2.973 -0.668 -22.032 1.00 98.25 264 SER A CA 1
ATOM 2112 C C . SER A 1 264 ? 1.896 -1.600 -21.456 1.00 98.25 264 SER A C 1
ATOM 2114 O O . SER A 1 264 ? 2.210 -2.651 -20.904 1.00 98.25 264 SER A O 1
ATOM 2116 N N . GLU A 1 265 ? 0.617 -1.220 -21.501 1.00 98.06 265 GLU A N 1
ATOM 2117 C CA . GLU A 1 265 ? -0.479 -1.939 -2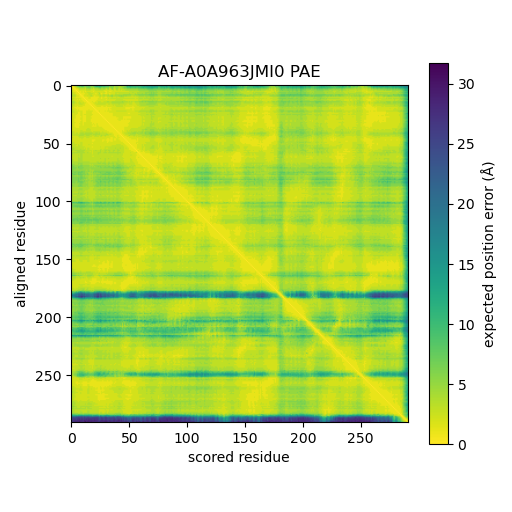0.837 1.00 98.06 265 GLU A CA 1
ATOM 2118 C C . GLU A 1 265 ? -0.597 -3.390 -21.322 1.00 98.06 265 GLU A C 1
ATOM 2120 O O . GLU A 1 265 ? -0.731 -4.309 -20.509 1.00 98.06 265 GLU A O 1
ATOM 2125 N N . GLN A 1 266 ? -0.508 -3.595 -22.640 1.00 97.81 266 GLN A N 1
ATOM 2126 C CA . GLN A 1 266 ? -0.616 -4.913 -23.273 1.00 97.81 266 GLN A CA 1
ATOM 2127 C C . GLN A 1 266 ? 0.621 -5.779 -23.026 1.00 97.81 266 GLN A C 1
ATOM 2129 O O . GLN A 1 266 ? 0.490 -6.962 -22.725 1.00 97.81 266 GLN A O 1
ATOM 2134 N N . GLU A 1 267 ? 1.812 -5.188 -23.109 1.00 98.25 267 GLU A N 1
ATOM 2135 C CA . GLU A 1 267 ? 3.083 -5.867 -22.844 1.00 98.25 267 GLU A CA 1
ATOM 2136 C C . GLU A 1 267 ? 3.151 -6.354 -21.391 1.00 98.25 267 GLU A C 1
ATOM 2138 O O . GLU A 1 267 ? 3.436 -7.522 -21.125 1.00 98.25 267 GLU A O 1
ATOM 2143 N N . CYS A 1 268 ? 2.752 -5.491 -20.453 1.00 98.31 268 CYS A N 1
ATOM 2144 C CA . CYS A 1 268 ? 2.626 -5.833 -19.045 1.00 98.31 268 CYS A CA 1
ATOM 2145 C C . CYS A 1 268 ? 1.596 -6.947 -18.809 1.00 98.31 268 CYS A C 1
ATOM 2147 O O . CYS A 1 268 ? 1.868 -7.897 -18.073 1.00 98.31 268 CYS A O 1
ATOM 2149 N N . ALA A 1 269 ? 0.437 -6.890 -19.473 1.00 98.06 269 ALA A N 1
ATOM 2150 C CA . ALA A 1 269 ? -0.571 -7.944 -19.378 1.00 98.06 269 ALA A CA 1
ATOM 2151 C C . ALA A 1 269 ? -0.055 -9.294 -19.912 1.00 98.06 269 ALA A C 1
ATOM 2153 O O . ALA A 1 269 ? -0.273 -10.322 -19.271 1.00 98.06 269 ALA A O 1
ATOM 2154 N N . ALA A 1 270 ? 0.664 -9.299 -21.039 1.00 98.31 270 ALA A N 1
ATOM 2155 C CA . ALA A 1 270 ? 1.269 -10.503 -21.606 1.00 98.31 270 ALA A CA 1
ATOM 2156 C C . ALA A 1 270 ? 2.349 -11.089 -20.681 1.00 98.31 270 ALA A C 1
ATOM 2158 O O . ALA A 1 270 ? 2.360 -12.298 -20.429 1.00 98.31 270 ALA A O 1
ATOM 2159 N N . TYR A 1 271 ? 3.204 -10.234 -20.111 1.00 98.50 271 TYR A N 1
ATOM 2160 C CA . TYR A 1 271 ? 4.191 -10.626 -19.106 1.00 98.50 271 TYR A CA 1
ATOM 2161 C C . TYR A 1 271 ? 3.527 -11.296 -17.894 1.00 98.50 271 TYR A C 1
ATOM 2163 O O . TYR A 1 271 ? 3.906 -12.408 -17.521 1.00 98.50 271 TYR A O 1
ATOM 2171 N N . LEU A 1 272 ? 2.496 -10.674 -17.314 1.00 98.38 272 LEU A N 1
ATOM 2172 C CA . LEU A 1 272 ? 1.772 -11.211 -16.156 1.00 98.38 272 LEU A CA 1
ATOM 2173 C C . LEU A 1 272 ? 1.063 -12.534 -16.475 1.00 98.38 272 LEU A C 1
ATOM 2175 O O . LEU A 1 272 ? 1.168 -13.490 -15.702 1.00 98.38 272 LEU A O 1
ATOM 2179 N N . ALA A 1 273 ? 0.416 -12.629 -17.640 1.00 97.75 273 ALA A N 1
ATOM 2180 C CA . ALA A 1 273 ? -0.239 -13.852 -18.097 1.00 97.75 273 ALA A CA 1
ATOM 2181 C C . ALA A 1 273 ? 0.760 -15.011 -18.250 1.00 97.75 273 ALA A C 1
ATOM 2183 O O . ALA A 1 273 ? 0.486 -16.118 -17.789 1.00 97.75 273 ALA A O 1
ATOM 2184 N N . SER A 1 274 ? 1.954 -14.751 -18.801 1.00 97.94 274 SER A N 1
ATOM 2185 C CA . SER A 1 274 ? 3.025 -15.756 -18.912 1.00 97.94 274 SER A CA 1
ATOM 2186 C C . SER A 1 274 ? 3.521 -16.286 -17.556 1.00 97.94 274 SER A C 1
ATOM 2188 O O . SER A 1 274 ? 4.091 -17.374 -17.480 1.00 97.94 274 SER A O 1
ATOM 2190 N N . ARG A 1 275 ? 3.276 -15.539 -16.470 1.00 97.62 275 ARG A N 1
ATOM 2191 C CA . ARG A 1 275 ? 3.608 -15.894 -15.081 1.00 97.62 275 ARG A CA 1
ATOM 2192 C C . ARG A 1 275 ? 2.421 -16.487 -14.314 1.00 97.62 275 ARG A C 1
ATOM 2194 O O . ARG A 1 275 ? 2.555 -16.763 -13.126 1.00 97.62 275 ARG A O 1
ATOM 2201 N N . GLY A 1 276 ? 1.267 -16.661 -14.962 1.00 97.19 276 GLY A N 1
ATOM 2202 C CA . GLY A 1 276 ? 0.037 -17.131 -14.322 1.00 97.19 276 GLY A CA 1
ATOM 2203 C C . GLY A 1 276 ? -0.616 -16.106 -13.387 1.00 97.19 276 GLY A C 1
ATOM 2204 O O . GLY A 1 276 ? -1.493 -16.469 -12.609 1.00 97.19 276 GLY A O 1
ATOM 2205 N N . ILE A 1 277 ? -0.212 -14.832 -13.449 1.00 97.38 277 ILE A N 1
ATOM 2206 C CA . ILE A 1 277 ? -0.817 -13.758 -12.657 1.00 97.38 277 ILE A CA 1
ATOM 2207 C C . ILE A 1 277 ? -1.935 -13.132 -13.486 1.00 97.38 277 ILE A C 1
ATOM 2209 O O . ILE A 1 277 ? -1.704 -12.295 -14.357 1.00 97.38 277 ILE A O 1
ATOM 2213 N N . ASN A 1 278 ? -3.164 -13.564 -13.229 1.00 95.50 278 ASN A N 1
ATOM 2214 C CA . ASN A 1 278 ? -4.358 -13.095 -13.924 1.00 95.50 278 ASN A CA 1
ATOM 2215 C C . ASN A 1 278 ? -5.464 -12.714 -12.925 1.00 95.50 278 ASN A C 1
ATOM 2217 O O . ASN A 1 278 ? -5.283 -12.766 -11.707 1.00 95.50 278 ASN A O 1
ATOM 2221 N N . ARG A 1 279 ? -6.622 -12.302 -13.448 1.00 94.75 279 ARG A N 1
ATOM 2222 C CA . ARG A 1 279 ? -7.759 -11.896 -12.616 1.00 94.75 279 ARG A CA 1
ATOM 2223 C C . ARG A 1 279 ? -8.249 -13.017 -11.699 1.00 94.75 279 ARG A C 1
ATOM 2225 O O . ARG A 1 279 ? -8.506 -12.746 -10.533 1.00 94.75 279 ARG A O 1
ATOM 2232 N N . GLU A 1 280 ? -8.339 -14.242 -12.201 1.00 94.31 280 GLU A N 1
ATOM 2233 C CA . GLU A 1 280 ? -8.788 -15.412 -11.435 1.00 94.31 280 GLU A CA 1
ATOM 2234 C C . GLU A 1 280 ? -7.826 -15.732 -10.285 1.00 94.31 280 GLU A C 1
ATOM 2236 O O . GLU A 1 280 ? -8.255 -16.025 -9.174 1.00 94.31 280 GLU A O 1
ATOM 2241 N N . PHE A 1 281 ? -6.519 -15.593 -10.516 1.00 95.12 281 PHE A N 1
ATOM 2242 C CA . PHE A 1 281 ? -5.504 -15.738 -9.479 1.00 95.12 281 PHE A CA 1
ATOM 2243 C C . PHE A 1 281 ? -5.645 -14.665 -8.390 1.00 95.12 281 PHE A C 1
ATOM 2245 O O . PHE A 1 281 ? -5.564 -14.972 -7.200 1.00 95.12 281 PHE A O 1
ATOM 2252 N N . ILE A 1 282 ? -5.856 -13.402 -8.773 1.00 94.94 282 ILE A N 1
ATOM 2253 C CA . ILE A 1 282 ? -5.934 -12.282 -7.822 1.00 94.94 282 ILE A CA 1
ATOM 2254 C C . ILE A 1 282 ? -7.276 -12.238 -7.086 1.00 94.94 282 ILE A C 1
ATOM 2256 O O . ILE A 1 282 ? -7.302 -11.843 -5.922 1.00 94.94 282 ILE A O 1
ATOM 2260 N N . TYR A 1 283 ? -8.367 -12.659 -7.728 1.00 93.50 283 TYR A N 1
ATOM 2261 C CA . TYR A 1 283 ? -9.740 -12.604 -7.218 1.00 93.50 283 TYR A CA 1
ATOM 2262 C C . TYR A 1 283 ? -10.450 -13.969 -7.331 1.00 93.50 283 TYR A C 1
ATOM 2264 O O . TYR A 1 283 ? -11.480 -14.066 -8.001 1.00 93.50 283 TYR A O 1
ATOM 2272 N N . PRO A 1 284 ? -9.945 -15.022 -6.661 1.00 91.44 284 PRO A N 1
ATOM 2273 C CA . PRO A 1 284 ? -10.430 -16.401 -6.832 1.00 91.44 284 PRO A CA 1
ATOM 2274 C C . PRO A 1 284 ? -11.883 -16.608 -6.376 1.00 91.44 284 PRO A C 1
ATOM 2276 O O . PRO A 1 284 ? -12.553 -17.568 -6.744 1.00 91.44 284 PRO A O 1
ATOM 2279 N N . ASP A 1 285 ? -12.381 -15.696 -5.552 1.00 88.38 285 ASP A N 1
ATOM 2280 C CA . ASP A 1 285 ? -13.699 -15.725 -4.934 1.00 88.38 285 ASP A CA 1
ATOM 2281 C C . ASP A 1 285 ? -14.756 -14.911 -5.714 1.00 88.38 285 ASP A C 1
ATOM 2283 O O . ASP A 1 285 ? -15.954 -15.015 -5.434 1.00 88.38 285 ASP A O 1
ATOM 2287 N N . VAL A 1 286 ? -14.342 -14.128 -6.720 1.00 83.38 286 VAL A N 1
ATOM 2288 C CA . VAL A 1 286 ? -15.267 -13.418 -7.611 1.00 83.38 286 VAL A CA 1
ATOM 2289 C C . VAL A 1 286 ? -15.694 -14.380 -8.707 1.00 83.38 286 VAL A C 1
ATOM 2291 O O . VAL A 1 286 ? -15.015 -14.538 -9.715 1.00 83.38 286 VAL A O 1
ATOM 2294 N N . LYS A 1 287 ? -16.850 -15.020 -8.522 1.00 66.75 287 LYS A N 1
ATOM 2295 C CA . LYS A 1 287 ? -17.509 -15.730 -9.621 1.00 66.75 287 LYS A CA 1
ATOM 2296 C C . LYS A 1 287 ? -17.943 -14.694 -10.652 1.00 66.75 287 LYS A C 1
ATOM 2298 O O . LYS A 1 287 ? -18.715 -13.796 -10.312 1.00 66.75 287 LYS A O 1
ATOM 2303 N N . GLU A 1 288 ? -17.451 -14.799 -11.883 1.00 55.03 288 GLU A N 1
ATOM 2304 C CA . GLU A 1 288 ? -17.978 -13.996 -12.983 1.00 55.03 288 GLU A CA 1
ATOM 2305 C C . GLU A 1 288 ? -19.480 -14.276 -13.096 1.00 55.03 288 GLU A C 1
ATOM 2307 O O . GLU A 1 288 ? -19.908 -15.419 -13.275 1.00 55.03 288 GLU A O 1
ATOM 2312 N N . LEU A 1 289 ? -20.301 -13.237 -12.931 1.00 37.25 289 LEU A N 1
ATOM 2313 C CA . LEU A 1 289 ? -21.645 -13.294 -13.484 1.00 37.25 289 LEU A CA 1
ATOM 2314 C C . LEU A 1 289 ? -21.448 -13.318 -15.004 1.00 37.25 289 LEU A C 1
ATOM 2316 O O . LEU A 1 289 ? -20.723 -12.449 -15.496 1.00 37.25 289 LEU A O 1
ATOM 2320 N N . PRO A 1 290 ? -22.011 -14.302 -15.728 1.00 36.75 290 PRO A N 1
ATOM 2321 C CA . PRO A 1 290 ? -21.862 -14.360 -17.174 1.00 36.75 290 PRO A CA 1
ATOM 2322 C C . PRO A 1 290 ? -22.331 -13.033 -17.776 1.00 36.75 290 PRO A C 1
ATOM 2324 O O . PRO A 1 290 ? -23.395 -12.525 -17.406 1.00 36.75 290 PRO A O 1
ATOM 2327 N N . SER A 1 291 ? -21.470 -12.467 -18.621 1.00 37.72 291 SER A N 1
ATOM 2328 C CA . SER A 1 291 ? -21.704 -11.241 -19.379 1.00 37.72 291 SER A CA 1
ATOM 2329 C C . SER A 1 291 ? -22.817 -11.382 -20.410 1.00 37.72 291 SER A C 1
ATOM 2331 O O . SER A 1 291 ? -23.067 -12.510 -20.895 1.00 37.72 291 SER A O 1
#

pLDDT: mean 91.32, std 9.03, range [36.75, 98.56]

Radius of gyration: 19.03 Å; Cα contacts (8 Å, |Δi|>4): 501; chains: 1; bounding box: 45×44×48 Å

Secondary structure (DSSP, 8-state):
-B----SSTT-EEPTTT--EE-SSHHHHHHHHHHHHHHHHHHT--EEEEEESSTT--S--HHHHHHHHHHS---TTPPPPGGGTT-HHHHHHHHHHHHHIIIII----HHHHHHHHHHT--HHHHHHHHHHH-GGG--SSS---SEEEEES-HHHHHHHHHTT--S-EEEEEEEGGGG-S--TTS-HHHHHHHHHHHHHTT----S-EEE--S-----HHHHHTTEEEEE-SSTTS-HHHHHHHHHHHSTTB--EEEEEEPTT-HHHHHHHHHHTT-SHHHH-TT-PPPP-

Mean predicted aligned error: 4.51 Å

Nearest PDB structures (foldseek):
  8s2m-assembly1_B  TM=5.488E-01  e=1.328E+00  Xenorhabdus bovienii SS-2004
  4tlw-assembly1_A  TM=3.720E-01  e=5.165E-01  Mycoplasmoides pneumoniae M129
  9c0t-assembly1_F  TM=2.704E-01  e=6.533E+00  Methanosarcina thermophila

Foldseek 3Di:
DQDDDQPDPQFDQDPPQRATEHPAQVSLVVRVVVVVVVCVVVVFQKWKAKALDPLAFQAFLLLLLCCVPPVVHHSSDADDPVCLLPLVVQLVSLVVQCCVDVPVDHQDPVLVVVCVVQVHQSSVQVLVCCVLPVVPQPDSRTHHLKGKTASDNLLNLCNQLVVRAFKMKMKMFRPVLQPDAPQPDHVVVLNVLSVVCSVVSHQQDGKHKHDHPTDDDDQLCVLRNIIIIRPRRNNDRNSVRQVVVCVVPPRDDGMHMYMHGTPCSVVSVVVSVVVVNDPCSNCVPDDDPDD

Sequence (291 aa):
MKHPIPIHESTRIHPKTGEWLPQSFDMCLDELEHLKQVAVQSNALLLFRGHSHRKWRLDSTFVRSVKSRLFDMDSAEGFLQRLWNSNDLNVTLSSLLLLKFGALVGPSDELLFVAEKNDADPWFELMKRFQQYPNEDKLPLKGTNLVDWSKSCEVALYFANEQRNGSGAIFICDATATGKTLQTTAVADILDKVRIQMKQGLPNGAPLLFSPKKQIAYERAKNQQAVYFAQMDLRVDLLEFWQAQEWSNPGETIAIKVVIPPGSEQECAAYLASRGINREFIYPDVKELPS

Solvent-accessible surface area (backbone atoms only — not comparable to full-atom values): 15852 Å² total; per-residue (Å²): 56,69,69,81,72,74,85,48,91,71,38,41,64,39,92,90,77,64,33,36,39,29,79,41,58,68,52,37,53,51,48,54,51,50,52,53,51,53,22,62,78,60,73,40,46,65,33,17,34,33,31,23,43,52,74,56,58,62,55,21,48,25,50,28,31,43,30,44,72,75,64,78,35,61,55,54,59,78,64,60,75,85,50,62,78,34,55,68,55,50,44,50,55,50,48,53,52,44,44,41,68,68,70,74,47,76,62,49,73,67,45,45,54,52,17,61,78,57,67,27,56,34,54,48,52,47,46,49,45,31,69,76,37,57,86,73,46,78,56,94,68,32,61,36,48,51,38,75,28,12,64,40,60,67,57,14,49,46,45,14,49,54,88,42,73,56,37,12,22,38,38,40,32,22,59,68,59,67,54,94,65,49,39,81,64,53,53,65,61,49,53,50,48,44,54,53,28,45,77,69,70,44,80,63,49,71,61,38,44,44,61,56,94,40,65,84,89,47,70,40,53,57,65,39,43,59,36,32,32,34,54,46,40,76,60,53,37,53,59,61,53,46,52,58,51,28,72,75,41,79,68,47,37,36,69,47,40,42,34,41,38,54,89,36,63,65,61,52,49,52,56,33,49,78,71,65,55,44,68,61,54,58,38,65,83,65,75,79,74,86,129